Protein AF-0000000085165946 (afdb_homodimer)

pLDDT: mean 87.4, std 14.13, range [45.22, 98.69]

InterPro domains:
  IPR001789 Signal transduction response regulator, receiver domain [PF00072] (4-115)
  IPR001789 Signal transduction response regulator, receiver domain [PS50110] (3-119)
  IPR001789 Signal transduction response regulator, receiver domain [SM00448] (2-115)
  IPR011006 CheY-like superfamily [SSF52172] (1-120)
  IPR050595 Bacterial response regulator [PTHR44591] (1-120)

Sequence (242 aa):
MTKVLVVEDSPPQREMISELLAKTGFEVTVATDGVEAMEQLQQSTPDVVVLDIVMPRMNGYEVCRQIKSDPRTQSIPVVMCSSKGEEFDRYWGMKQGADAYITKPFDPKELVGTIKQLLRGMTKVLVVEDSPPQREMISELLAKTGFEVTVATDGVEAMEQLQQSTPDVVVLDIVMPRMNGYEVCRQIKSDPRTQSIPVVMCSSKGEEFDRYWGMKQGADAYITKPFDPKELVGTIKQLLRG

Organism: Thermosynechococcus vestitus (strain NIES-2133 / IAM M-273 / BP-1) (NCBI:txid197221)

Radius of gyration: 19.63 Å; Cα contacts (8 Å, |Δi|>4): 441; chains: 2; bounding box: 32×61×42 Å

Structure (mmCIF, N/CA/C/O backbone):
data_AF-0000000085165946-model_v1
#
loop_
_entity.id
_entity.type
_entity.pdbx_description
1 polymer 'Two-component response regulator'
#
loop_
_atom_site.group_PDB
_atom_site.id
_atom_site.type_symbol
_atom_site.label_atom_id
_atom_site.label_alt_id
_atom_site.label_comp_id
_atom_site.label_asym_id
_atom_site.label_entity_id
_atom_site.label_seq_id
_atom_site.pdbx_PDB_ins_code
_atom_site.Cartn_x
_atom_site.Cartn_y
_atom_site.Cartn_z
_atom_site.occupancy
_atom_site.B_iso_or_equiv
_atom_site.auth_seq_id
_atom_site.auth_comp_id
_atom_site.auth_asym_id
_atom_site.auth_atom_id
_atom_site.pdbx_PDB_model_num
ATOM 1 N N . MET A 1 1 ? 2.328 -32.125 -7.168 1 89.44 1 MET A N 1
ATOM 2 C CA . MET A 1 1 ? 2.457 -31 -8.094 1 89.44 1 MET A CA 1
ATOM 3 C C . MET A 1 1 ? 2.357 -29.672 -7.363 1 89.44 1 MET A C 1
ATOM 5 O O . MET A 1 1 ? 1.603 -29.547 -6.395 1 89.44 1 MET A O 1
ATOM 9 N N . THR A 1 2 ? 3.221 -28.812 -7.703 1 96.69 2 THR A N 1
ATOM 10 C CA . THR A 1 2 ? 3.242 -27.516 -7.035 1 96.69 2 THR A CA 1
ATOM 11 C C . THR A 1 2 ? 1.991 -26.703 -7.375 1 96.69 2 THR A C 1
ATOM 13 O O . THR A 1 2 ? 1.631 -26.578 -8.547 1 96.69 2 THR A O 1
ATOM 16 N N . LYS A 1 3 ? 1.318 -26.297 -6.387 1 98.25 3 LYS A N 1
ATOM 17 C CA . LYS A 1 3 ? 0.064 -25.578 -6.559 1 98.25 3 LYS A CA 1
ATOM 18 C C . LYS A 1 3 ? 0.28 -24.078 -6.43 1 98.25 3 LYS A C 1
ATOM 20 O O . LYS A 1 3 ? 0.842 -23.609 -5.438 1 98.25 3 LYS A O 1
ATOM 25 N N . VAL A 1 4 ? -0.208 -23.359 -7.473 1 98.56 4 VAL A N 1
ATOM 26 C CA . VAL A 1 4 ? -0.125 -21.906 -7.469 1 98.56 4 VAL A CA 1
ATOM 27 C C . VAL A 1 4 ? -1.53 -21.297 -7.484 1 98.56 4 VAL A C 1
ATOM 29 O O . VAL A 1 4 ? -2.365 -21.688 -8.312 1 98.56 4 VAL A O 1
ATOM 32 N N . LEU A 1 5 ? -1.789 -20.438 -6.527 1 98.69 5 LEU A N 1
ATOM 33 C CA . LEU A 1 5 ? -2.998 -19.625 -6.574 1 98.69 5 LEU A CA 1
ATOM 34 C C . LEU A 1 5 ? -2.715 -18.266 -7.211 1 98.69 5 LEU A C 1
ATOM 36 O O . LEU A 1 5 ? -1.911 -17.484 -6.691 1 98.69 5 LEU A O 1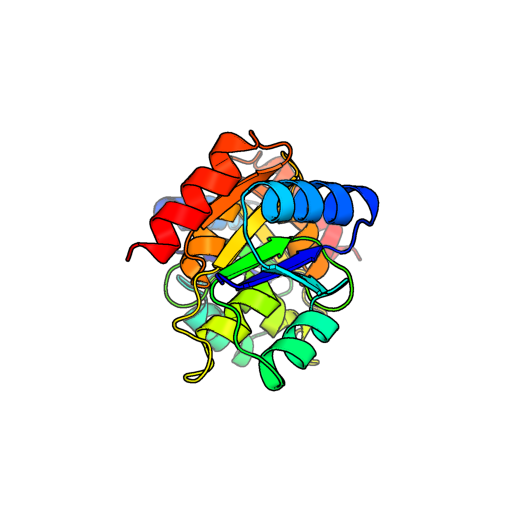
ATOM 40 N N . VAL A 1 6 ? -3.348 -18 -8.336 1 98.5 6 VAL A N 1
ATOM 41 C CA . VAL A 1 6 ? -3.254 -16.719 -9.031 1 98.5 6 VAL A CA 1
ATOM 42 C C . VAL A 1 6 ? -4.465 -15.859 -8.688 1 98.5 6 VAL A C 1
ATOM 44 O O . VAL A 1 6 ? -5.609 -16.266 -8.93 1 98.5 6 VAL A O 1
ATOM 47 N N . VAL A 1 7 ? -4.176 -14.68 -8.133 1 97.75 7 VAL A N 1
ATOM 48 C CA . VAL A 1 7 ? -5.227 -13.75 -7.746 1 97.75 7 VAL A CA 1
ATOM 49 C C . VAL A 1 7 ? -5.137 -12.484 -8.602 1 97.75 7 VAL A C 1
ATOM 51 O O . VAL A 1 7 ? -4.234 -11.664 -8.414 1 97.75 7 VAL A O 1
ATOM 54 N N . GLU A 1 8 ? -6.098 -12.344 -9.523 1 95 8 GLU A N 1
ATOM 55 C CA . GLU A 1 8 ? -6.047 -11.336 -10.586 1 95 8 GLU A CA 1
ATOM 56 C C . GLU A 1 8 ? -7.441 -11.023 -11.109 1 95 8 GLU A C 1
ATOM 58 O O . GLU A 1 8 ? -8.18 -11.922 -11.516 1 95 8 GLU A O 1
ATOM 63 N N . ASP A 1 9 ? -7.777 -9.75 -11.078 1 92.12 9 ASP A N 1
ATOM 64 C CA . ASP A 1 9 ? -9.148 -9.398 -11.445 1 92.12 9 ASP A CA 1
ATOM 65 C C . ASP A 1 9 ? -9.273 -9.188 -12.953 1 92.12 9 ASP A C 1
ATOM 67 O O . ASP A 1 9 ? -10.367 -9.305 -13.516 1 92.12 9 ASP A O 1
ATOM 71 N N . SER A 1 10 ? -8.18 -8.852 -13.656 1 91.06 10 SER A N 1
ATOM 72 C CA . SER A 1 10 ? -8.195 -8.68 -15.109 1 91.06 10 SER A CA 1
ATOM 73 C C . SER A 1 10 ? -8.195 -10.031 -15.82 1 91.06 10 SER A C 1
ATOM 75 O O . SER A 1 10 ? -7.215 -10.773 -15.742 1 91.06 10 SER A O 1
ATOM 77 N N . PRO A 1 11 ? -9.234 -10.344 -16.562 1 95.69 11 PRO A N 1
ATOM 78 C CA . PRO A 1 11 ? -9.297 -11.648 -17.219 1 95.69 11 PRO A CA 1
ATOM 79 C C . PRO A 1 11 ? -8.109 -11.891 -18.156 1 95.69 11 PRO A C 1
ATOM 81 O O . PRO A 1 11 ? -7.469 -12.945 -18.094 1 95.69 11 PRO A O 1
ATOM 84 N N . PRO A 1 12 ? -7.742 -10.961 -19.031 1 95.5 12 PRO A N 1
ATOM 85 C CA . PRO A 1 12 ? -6.602 -11.227 -19.906 1 95.5 12 PRO A CA 1
ATOM 86 C C . PRO A 1 12 ? -5.305 -11.461 -19.141 1 95.5 12 PRO A C 1
ATOM 88 O O . PRO A 1 12 ? -4.508 -12.328 -19.516 1 95.5 12 PRO A O 1
ATOM 91 N N . GLN A 1 13 ? -5.078 -10.695 -18.078 1 93.44 13 GLN A N 1
ATOM 92 C CA . GLN A 1 13 ? -3.867 -10.875 -17.281 1 93.44 13 GLN A CA 1
ATOM 93 C C . GLN A 1 13 ? -3.895 -12.203 -16.531 1 93.44 13 GLN A C 1
ATOM 95 O O . GLN A 1 13 ? -2.879 -12.898 -16.453 1 93.44 13 GLN A O 1
ATOM 100 N N . ARG A 1 14 ? -5.031 -12.477 -15.992 1 97.12 14 ARG A N 1
ATOM 101 C CA . ARG A 1 14 ? -5.215 -13.727 -15.266 1 97.12 14 ARG A CA 1
ATOM 102 C C . ARG A 1 14 ? -4.938 -14.93 -16.172 1 97.12 14 ARG A C 1
ATOM 104 O O . ARG A 1 14 ? -4.242 -15.867 -15.766 1 97.12 14 ARG A O 1
ATOM 111 N N . GLU A 1 15 ? -5.461 -14.922 -17.328 1 97.31 15 GLU A N 1
ATOM 112 C CA . GLU A 1 15 ? -5.27 -16.016 -18.281 1 97.31 15 GLU A CA 1
ATOM 113 C C . GLU A 1 15 ? -3.805 -16.125 -18.703 1 97.31 15 GLU A C 1
ATOM 115 O O . GLU A 1 15 ? -3.258 -17.234 -18.75 1 97.31 15 GLU A O 1
ATOM 120 N N . MET A 1 16 ? -3.225 -15.023 -18.969 1 96.62 16 MET A N 1
ATOM 121 C CA . MET A 1 16 ? -1.824 -15 -19.375 1 96.62 16 MET A CA 1
ATOM 122 C C . MET A 1 16 ? -0.932 -15.609 -18.297 1 96.62 16 MET A C 1
ATOM 124 O O . MET A 1 16 ? -0.126 -16.5 -18.578 1 96.62 16 MET A O 1
ATOM 128 N N . ILE A 1 17 ? -1.147 -15.195 -17.078 1 97.5 17 ILE A N 1
ATOM 129 C CA . ILE A 1 17 ? -0.33 -15.664 -15.969 1 97.5 17 ILE A CA 1
ATOM 130 C C . ILE A 1 17 ? -0.599 -17.156 -15.719 1 97.5 17 ILE A C 1
ATOM 132 O O . ILE A 1 17 ? 0.334 -17.938 -15.531 1 97.5 17 ILE A O 1
ATOM 136 N N . SER A 1 18 ? -1.843 -17.531 -15.734 1 98.31 18 SER A N 1
ATOM 137 C CA . SER A 1 18 ? -2.225 -18.922 -15.492 1 98.31 18 SER A CA 1
ATOM 138 C C . SER A 1 18 ? -1.625 -19.859 -16.547 1 98.31 18 SER A C 1
ATOM 140 O O . SER A 1 18 ? -1.091 -20.906 -16.203 1 98.31 18 SER A O 1
ATOM 142 N N . GLU A 1 19 ? -1.744 -19.453 -17.766 1 98 19 GLU A N 1
ATOM 143 C CA . GLU A 1 19 ? -1.215 -20.266 -18.859 1 98 19 GLU A CA 1
ATOM 144 C C . GLU A 1 19 ? 0.299 -20.422 -18.734 1 98 19 GLU A C 1
ATOM 146 O O . GLU A 1 19 ? 0.833 -21.516 -18.938 1 98 19 GLU A O 1
ATOM 151 N N . LEU A 1 20 ? 0.922 -19.328 -18.516 1 97.75 20 LEU A N 1
ATOM 152 C CA . LEU A 1 20 ? 2.371 -19.344 -18.344 1 97.75 20 LEU A CA 1
ATOM 153 C C . LEU A 1 20 ? 2.779 -20.344 -17.266 1 97.75 20 LEU A C 1
ATOM 155 O O . LEU A 1 20 ? 3.658 -21.172 -17.484 1 97.75 20 LEU A O 1
ATOM 159 N N . LEU A 1 21 ? 2.09 -20.266 -16.141 1 98.12 21 LEU A N 1
ATOM 160 C CA . LEU A 1 21 ? 2.459 -21.109 -15.008 1 98.12 21 LEU A CA 1
ATOM 161 C C . LEU A 1 21 ? 2.082 -22.562 -15.25 1 98.12 21 LEU A C 1
ATOM 163 O O . LEU A 1 21 ? 2.818 -23.469 -14.867 1 98.12 21 LEU A O 1
ATOM 167 N N . ALA A 1 22 ? 0.992 -22.781 -15.891 1 97.94 22 ALA A N 1
ATOM 168 C CA . ALA A 1 22 ? 0.588 -24.141 -16.234 1 97.94 22 ALA A CA 1
ATOM 169 C C . ALA A 1 22 ? 1.584 -24.781 -17.203 1 97.94 22 ALA A C 1
ATOM 171 O O . ALA A 1 22 ? 1.952 -25.953 -17.031 1 97.94 22 ALA A O 1
ATOM 172 N N . LYS A 1 23 ? 2.025 -24.016 -18.141 1 97.12 23 LYS A N 1
ATOM 173 C CA . LYS A 1 23 ? 2.975 -24.5 -19.125 1 97.12 23 LYS A CA 1
ATOM 174 C C . LYS A 1 23 ? 4.309 -24.875 -18.484 1 97.12 23 LYS A C 1
ATOM 176 O O . LYS A 1 23 ? 5.043 -25.703 -19 1 97.12 23 LYS A O 1
ATOM 181 N N . THR A 1 24 ? 4.582 -24.25 -17.391 1 95.88 24 THR A N 1
ATOM 182 C CA . THR A 1 24 ? 5.824 -24.5 -16.672 1 95.88 24 THR A CA 1
ATOM 183 C C . THR A 1 24 ? 5.711 -25.766 -15.836 1 95.88 24 THR A C 1
ATOM 185 O O . THR A 1 24 ? 6.719 -26.281 -15.344 1 95.88 24 THR A O 1
ATOM 188 N N . GLY A 1 25 ? 4.508 -26.25 -15.578 1 96.62 25 GLY A N 1
ATOM 189 C CA . GLY A 1 25 ? 4.316 -27.5 -14.867 1 96.62 25 GLY A CA 1
ATOM 190 C C . GLY A 1 25 ? 3.615 -27.328 -13.531 1 96.62 25 GLY A C 1
ATOM 191 O O . GLY A 1 25 ? 3.49 -28.281 -12.766 1 96.62 25 GLY A O 1
ATOM 192 N N . PHE A 1 26 ? 3.105 -26.188 -13.234 1 97.94 26 PHE A N 1
ATOM 193 C CA . PHE A 1 26 ? 2.395 -25.953 -11.984 1 97.94 26 PHE A CA 1
ATOM 194 C C . PHE A 1 26 ? 0.912 -26.266 -12.133 1 97.94 26 PHE A C 1
ATOM 196 O O . PHE A 1 26 ? 0.352 -26.141 -13.227 1 97.94 26 PHE A O 1
ATOM 203 N N . GLU A 1 27 ? 0.347 -26.734 -11.102 1 98.38 27 GLU A N 1
ATOM 204 C CA . GLU A 1 27 ? -1.108 -26.734 -10.992 1 98.38 27 GLU A CA 1
ATOM 205 C C . GLU A 1 27 ? -1.631 -25.359 -10.586 1 98.38 27 GLU A C 1
ATOM 207 O O . GLU A 1 27 ? -1.228 -24.812 -9.555 1 98.38 27 GLU A O 1
ATOM 212 N N . VAL A 1 28 ? -2.557 -24.859 -11.391 1 98.56 28 VAL A N 1
ATOM 213 C CA . VAL A 1 28 ? -2.941 -23.469 -11.172 1 98.56 28 VAL A CA 1
ATOM 214 C C . VAL A 1 28 ? -4.418 -23.391 -10.789 1 98.56 28 VAL A C 1
ATOM 216 O O . VAL A 1 28 ? -5.266 -24.016 -11.43 1 98.56 28 VAL A O 1
ATOM 219 N N . THR A 1 29 ? -4.699 -22.719 -9.75 1 98.38 29 THR A N 1
ATOM 220 C CA . THR A 1 29 ? -6.043 -22.25 -9.422 1 98.38 29 THR A CA 1
ATOM 22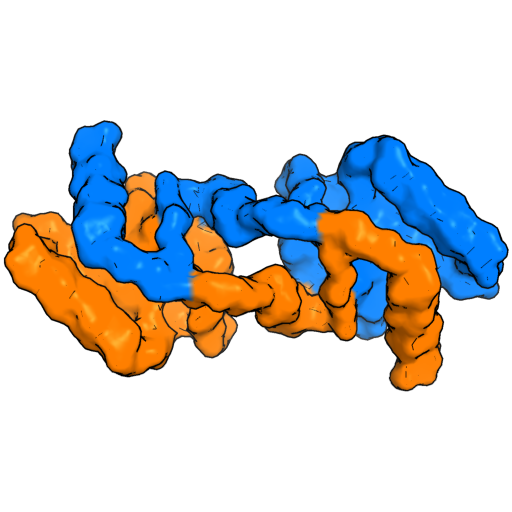1 C C . THR A 1 29 ? -6.105 -20.734 -9.469 1 98.38 29 THR A C 1
ATOM 223 O O . THR A 1 29 ? -5.078 -20.062 -9.398 1 98.38 29 THR A O 1
ATOM 226 N N . VAL A 1 30 ? -7.387 -20.219 -9.602 1 98.38 30 VAL A N 1
ATOM 227 C CA . VAL A 1 30 ? -7.484 -18.766 -9.82 1 98.38 30 VAL A CA 1
ATOM 228 C C . VAL A 1 30 ? -8.539 -18.188 -8.883 1 98.38 30 VAL A C 1
ATOM 230 O O . VAL A 1 30 ? -9.508 -18.844 -8.531 1 98.38 30 VAL A O 1
ATOM 233 N N . ALA A 1 31 ? -8.312 -17 -8.461 1 97.88 31 ALA A N 1
ATOM 234 C CA . ALA A 1 31 ? -9.289 -16.125 -7.828 1 97.88 31 ALA A CA 1
ATOM 235 C C . ALA A 1 31 ? -9.391 -14.789 -8.562 1 97.88 31 ALA A C 1
ATOM 237 O O . ALA A 1 31 ? -8.375 -14.227 -8.984 1 97.88 31 ALA A O 1
ATOM 238 N N . THR A 1 32 ? -10.602 -14.273 -8.648 1 96.56 32 THR A N 1
ATOM 239 C CA . THR A 1 32 ? -10.82 -13.094 -9.469 1 96.56 32 THR A CA 1
ATOM 240 C C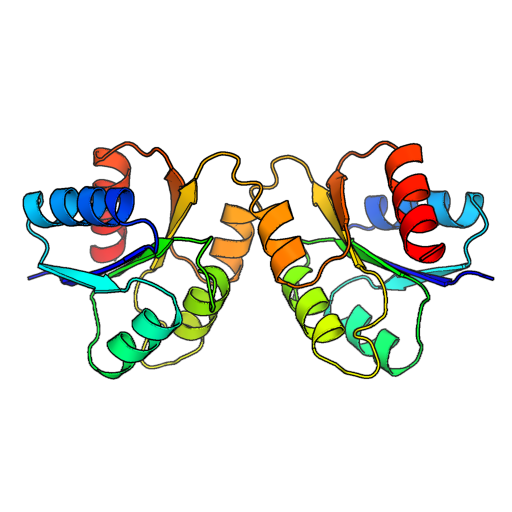 . THR A 1 32 ? -10.82 -11.828 -8.617 1 96.56 32 THR A C 1
ATOM 242 O O . THR A 1 32 ? -10.945 -10.719 -9.148 1 96.56 32 THR A O 1
ATOM 245 N N . ASP A 1 33 ? -10.797 -11.953 -7.328 1 91.75 33 ASP A N 1
ATOM 246 C CA . ASP A 1 33 ? -10.641 -10.844 -6.395 1 91.75 33 ASP A CA 1
ATOM 247 C C . ASP A 1 33 ? -10.141 -11.336 -5.039 1 91.75 33 ASP A C 1
ATOM 249 O O . ASP A 1 33 ? -9.969 -12.539 -4.832 1 91.75 33 ASP A O 1
ATOM 253 N N . GLY A 1 34 ? -9.883 -10.422 -4.121 1 93.94 34 GLY A N 1
ATOM 254 C CA . GLY A 1 34 ? -9.305 -10.758 -2.828 1 93.94 34 GLY A CA 1
ATOM 255 C C . GLY A 1 34 ? -10.227 -11.586 -1.96 1 93.94 34 GLY A C 1
ATOM 256 O O . GLY A 1 34 ? -9.773 -12.477 -1.234 1 93.94 34 GLY A O 1
ATOM 257 N N . VAL A 1 35 ? -11.523 -11.297 -2.051 1 93.38 35 VAL A N 1
ATOM 258 C CA . VAL A 1 35 ? -12.5 -12.023 -1.237 1 93.38 35 VAL A CA 1
ATOM 259 C C . VAL A 1 35 ? -12.523 -13.492 -1.65 1 93.38 35 VAL A C 1
ATOM 261 O O . VAL A 1 35 ? -12.453 -14.383 -0.801 1 93.38 35 VAL A O 1
ATOM 264 N N . GLU A 1 36 ? -12.547 -13.703 -2.887 1 96.44 36 GLU A N 1
ATOM 265 C CA . GLU A 1 36 ? -12.508 -15.07 -3.404 1 96.44 36 GLU A CA 1
ATOM 266 C C . GLU A 1 36 ? -11.211 -15.766 -3.02 1 96.44 36 GLU A C 1
ATOM 268 O O . GLU A 1 36 ? -11.211 -16.953 -2.695 1 96.44 36 GLU A O 1
ATOM 273 N N . ALA A 1 37 ? -10.125 -15.031 -3.078 1 97.94 37 ALA A N 1
ATOM 274 C CA . ALA A 1 37 ? -8.836 -15.594 -2.686 1 97.94 37 ALA A CA 1
ATOM 275 C C . ALA A 1 37 ? -8.867 -16.078 -1.241 1 97.94 37 ALA A C 1
ATOM 277 O O . ALA A 1 37 ? -8.445 -17.203 -0.95 1 97.94 37 ALA A O 1
ATOM 278 N N . MET A 1 38 ? -9.414 -15.258 -0.399 1 96.25 38 MET A N 1
ATOM 279 C CA . MET A 1 38 ? -9.461 -15.609 1.016 1 96.25 38 MET A CA 1
ATOM 280 C C . MET A 1 38 ? -10.359 -16.828 1.24 1 96.25 38 MET A C 1
ATOM 282 O O . MET A 1 38 ? -10.055 -17.688 2.07 1 96.25 38 MET A O 1
ATOM 286 N N . GLU A 1 39 ? -11.445 -16.891 0.507 1 96.69 39 GLU A N 1
ATOM 287 C CA . GLU A 1 39 ? -12.336 -18.047 0.595 1 96.69 39 GLU A CA 1
ATOM 288 C C . GLU A 1 39 ? -11.625 -19.328 0.179 1 96.69 39 GLU A C 1
ATOM 290 O O . GLU A 1 39 ? -11.758 -20.359 0.84 1 96.69 39 GLU A O 1
ATOM 295 N N . GLN A 1 40 ? -10.875 -19.25 -0.855 1 97.44 40 GLN A N 1
ATOM 296 C CA . GLN A 1 40 ? -10.164 -20.422 -1.351 1 97.44 40 GLN A CA 1
ATOM 297 C C . GLN A 1 40 ? -9.078 -20.859 -0.37 1 97.44 40 GLN A C 1
ATOM 299 O O . GLN A 1 40 ? -8.844 -22.062 -0.194 1 97.44 40 GLN A O 1
ATOM 304 N N . LEU A 1 41 ? -8.477 -19.922 0.25 1 97.06 41 LEU A N 1
ATOM 305 C CA . LEU A 1 41 ? -7.395 -20.219 1.181 1 97.06 41 LEU A CA 1
ATOM 306 C C . LEU A 1 41 ? -7.926 -20.906 2.438 1 97.06 41 LEU A C 1
ATOM 308 O O . LEU A 1 41 ? -7.168 -21.531 3.174 1 97.06 41 LEU A O 1
ATOM 312 N N . GLN A 1 42 ? -9.188 -20.719 2.639 1 95.06 42 GLN A N 1
ATOM 313 C CA . GLN A 1 42 ? -9.82 -21.422 3.748 1 95.06 42 GLN A CA 1
ATOM 314 C C . GLN A 1 42 ? -10.047 -22.891 3.406 1 95.06 42 GLN A C 1
ATOM 316 O O . GLN A 1 42 ? -10.156 -23.734 4.301 1 95.06 42 GLN A O 1
ATOM 321 N N . GLN A 1 43 ? -10.094 -23.188 2.148 1 94.69 43 GLN A N 1
ATOM 322 C CA . GLN A 1 43 ? -10.445 -24.516 1.691 1 94.69 43 GLN A CA 1
ATOM 323 C C . GLN A 1 43 ? -9.203 -25.297 1.279 1 94.69 43 GLN A C 1
ATOM 325 O O . GLN A 1 43 ? -9.188 -26.531 1.343 1 94.69 43 GLN A O 1
ATOM 330 N N . SER A 1 44 ? -8.234 -24.594 0.804 1 95.06 44 SER A N 1
ATOM 331 C CA . SER A 1 44 ? -7.023 -25.234 0.305 1 95.06 44 SER A CA 1
ATOM 332 C C . SER A 1 44 ? -5.793 -24.359 0.539 1 95.06 44 SER A C 1
ATOM 334 O O . SER A 1 44 ? -5.91 -23.141 0.692 1 95.06 44 SER A O 1
ATOM 336 N N . THR A 1 45 ? -4.645 -25.094 0.634 1 95.81 45 THR A N 1
ATOM 337 C CA . THR A 1 45 ? -3.387 -24.391 0.84 1 95.81 45 THR A CA 1
ATOM 338 C C . THR A 1 45 ? -2.492 -24.5 -0.391 1 95.81 45 THR A C 1
ATOM 340 O O . THR A 1 45 ? -1.941 -25.578 -0.664 1 95.81 45 THR A O 1
ATOM 343 N N . PRO A 1 46 ? -2.404 -23.453 -1.122 1 98.19 46 PRO A N 1
ATOM 344 C CA . PRO A 1 46 ? -1.428 -23.484 -2.215 1 98.19 46 PRO A CA 1
ATOM 345 C C . PRO A 1 46 ? 0.015 -23.422 -1.719 1 98.19 46 PRO A C 1
ATOM 347 O O . PRO A 1 46 ? 0.256 -23.125 -0.545 1 98.19 46 PRO A O 1
ATOM 350 N N . ASP A 1 47 ? 0.875 -23.781 -2.656 1 98.06 47 ASP A N 1
ATOM 351 C CA . ASP A 1 47 ? 2.293 -23.719 -2.314 1 98.06 47 ASP A CA 1
ATOM 352 C C . ASP A 1 47 ? 2.824 -22.297 -2.441 1 98.06 47 ASP A C 1
ATOM 354 O O . ASP A 1 47 ? 3.838 -21.953 -1.831 1 98.06 47 ASP A O 1
ATOM 358 N N . VAL A 1 48 ? 2.203 -21.484 -3.25 1 98.12 48 VAL A N 1
ATOM 359 C CA . VAL A 1 48 ? 2.582 -20.094 -3.477 1 98.12 48 VAL A CA 1
ATOM 360 C C . VAL A 1 48 ? 1.387 -19.312 -4.02 1 98.12 48 VAL A C 1
ATOM 362 O O . VAL A 1 48 ? 0.521 -19.875 -4.691 1 98.12 48 VAL A O 1
ATOM 365 N N . VAL A 1 49 ? 1.316 -18.047 -3.676 1 98.12 49 VAL A N 1
ATOM 366 C CA . VAL A 1 49 ? 0.271 -17.141 -4.164 1 98.12 49 VAL A CA 1
ATOM 367 C C . VAL A 1 49 ? 0.89 -16.062 -5.035 1 98.12 49 VAL A C 1
ATOM 369 O O . VAL A 1 49 ? 1.877 -15.43 -4.648 1 98.12 49 VAL A O 1
ATOM 372 N N . VAL A 1 50 ? 0.386 -15.867 -6.238 1 97.62 50 VAL A N 1
ATOM 373 C CA . VAL A 1 50 ? 0.665 -14.727 -7.102 1 97.62 50 VAL A CA 1
ATOM 374 C C . VAL A 1 50 ? -0.497 -13.742 -7.043 1 97.62 50 VAL A C 1
ATOM 376 O O . VAL A 1 50 ? -1.626 -14.078 -7.41 1 97.62 50 VAL A O 1
ATOM 379 N N . LEU A 1 51 ? -0.161 -12.547 -6.617 1 94.44 51 LEU A N 1
ATOM 380 C CA . LEU A 1 51 ? -1.213 -11.664 -6.129 1 94.44 51 LEU A CA 1
ATOM 381 C C . LEU A 1 51 ? -1.113 -10.289 -6.781 1 94.44 51 LEU A C 1
ATOM 383 O O . LEU A 1 51 ? -0.116 -9.586 -6.609 1 94.44 51 LEU A O 1
ATOM 387 N N . ASP A 1 52 ? -2.146 -9.922 -7.535 1 88.62 52 ASP A N 1
ATOM 388 C CA . ASP A 1 52 ? -2.256 -8.562 -8.039 1 88.62 52 ASP A CA 1
ATOM 389 C C . ASP A 1 52 ? -2.535 -7.578 -6.906 1 88.62 52 ASP A C 1
ATOM 391 O O . ASP A 1 52 ? -3.23 -7.91 -5.945 1 88.62 52 ASP A O 1
ATOM 395 N N . ILE A 1 53 ? -2.115 -6.445 -7.059 1 83 53 ILE A N 1
ATOM 396 C CA . ILE A 1 53 ? -2.27 -5.457 -6 1 83 53 ILE A CA 1
ATOM 397 C C . ILE A 1 53 ? -3.615 -4.75 -6.145 1 83 53 ILE A C 1
ATOM 399 O O . ILE A 1 53 ? -4.387 -4.664 -5.188 1 83 53 ILE A O 1
ATOM 403 N N . VAL A 1 54 ? -3.875 -4.219 -7.316 1 76.5 54 VAL A N 1
ATOM 404 C CA . VAL A 1 54 ? -5.078 -3.428 -7.547 1 76.5 54 VAL A CA 1
ATOM 405 C C . VAL A 1 54 ? -6.227 -4.34 -7.973 1 76.5 54 VAL A C 1
ATOM 407 O O . VAL A 1 54 ? -6.215 -4.883 -9.078 1 76.5 54 VAL A O 1
ATOM 410 N N . MET A 1 55 ? -7.074 -4.613 -7.039 1 81.62 55 MET A N 1
ATOM 411 C CA . MET A 1 55 ? -8.289 -5.395 -7.281 1 81.62 55 MET A CA 1
ATOM 412 C C . MET A 1 55 ? -9.484 -4.781 -6.562 1 81.62 55 MET A C 1
ATOM 414 O O . MET A 1 55 ? -9.32 -4.086 -5.555 1 81.62 55 MET A O 1
ATOM 418 N N . PRO A 1 56 ? -10.633 -4.957 -7.145 1 71.88 56 PRO A N 1
ATOM 419 C CA . PRO A 1 56 ? -11.82 -4.461 -6.453 1 71.88 56 PRO A CA 1
ATOM 420 C C . PRO A 1 56 ? -12.086 -5.188 -5.137 1 71.88 56 PRO A C 1
ATOM 422 O O . PRO A 1 56 ? -11.547 -6.273 -4.91 1 71.88 56 PRO A O 1
ATOM 425 N N . ARG A 1 57 ? -12.914 -4.652 -4.234 1 72.81 57 ARG A N 1
ATOM 426 C CA . ARG A 1 57 ? -13.438 -5.215 -2.992 1 72.81 57 ARG A CA 1
ATOM 427 C C . ARG A 1 57 ? -12.336 -5.309 -1.936 1 72.81 57 ARG A C 1
ATOM 429 O O . ARG A 1 57 ? -12.461 -4.73 -0.853 1 72.81 57 ARG A O 1
ATOM 436 N N . MET A 1 58 ? -11.297 -6.09 -2.215 1 75.38 58 MET A N 1
ATOM 437 C CA . MET A 1 58 ? -10.141 -6.289 -1.353 1 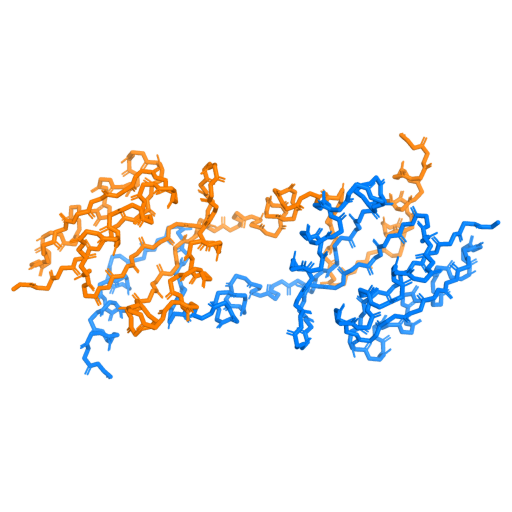75.38 58 MET A CA 1
ATOM 438 C C . MET A 1 58 ? -8.844 -6.246 -2.162 1 75.38 58 MET A C 1
ATOM 440 O O . MET A 1 58 ? -8.68 -7.02 -3.105 1 75.38 58 MET A O 1
ATOM 444 N N . ASN A 1 59 ? -7.953 -5.371 -1.786 1 76.69 59 ASN A N 1
ATOM 445 C CA . ASN A 1 59 ? -6.75 -5.227 -2.598 1 76.69 59 ASN A CA 1
ATOM 446 C C . ASN A 1 59 ? -5.664 -6.211 -2.172 1 76.69 59 ASN A C 1
ATOM 448 O O . ASN A 1 59 ? -5.812 -6.906 -1.165 1 76.69 59 ASN A O 1
ATOM 452 N N . GLY A 1 60 ? -4.637 -6.301 -2.99 1 85.25 60 GLY A N 1
ATOM 453 C CA . GLY A 1 60 ? -3.596 -7.293 -2.764 1 85.25 60 GLY A CA 1
ATOM 454 C C . GLY A 1 60 ? -2.881 -7.113 -1.438 1 85.25 60 GLY A C 1
ATOM 455 O O . GLY A 1 60 ? -2.443 -8.094 -0.827 1 85.25 60 GLY A O 1
ATOM 456 N N . TYR A 1 61 ? -2.793 -5.926 -1.039 1 79 61 TYR A N 1
ATOM 457 C CA . TYR A 1 61 ? -2.129 -5.691 0.239 1 79 61 TYR A CA 1
ATOM 458 C C . TYR A 1 61 ? -2.936 -6.285 1.389 1 79 61 TYR A C 1
ATOM 460 O O . TYR A 1 61 ? -2.373 -6.883 2.307 1 79 61 TYR A O 1
ATOM 468 N N . GLU A 1 62 ? -4.195 -6.02 1.374 1 77.12 62 GLU A N 1
ATOM 469 C CA . GLU A 1 62 ? -5.082 -6.566 2.395 1 77.12 62 GLU A CA 1
ATOM 470 C C . GLU A 1 62 ? -5.047 -8.094 2.402 1 77.12 62 GLU A C 1
ATOM 472 O O . GLU A 1 62 ? -4.996 -8.711 3.467 1 77.12 62 GLU A O 1
ATOM 477 N N . VAL A 1 63 ? -5.082 -8.641 1.188 1 88.38 63 VAL A N 1
ATOM 478 C CA . VAL A 1 63 ? -5.012 -10.094 1.064 1 88.38 63 VAL A CA 1
ATOM 479 C C . VAL A 1 63 ? -3.707 -10.602 1.67 1 88.38 63 VAL A C 1
ATOM 481 O O . VAL A 1 63 ? -3.711 -11.516 2.49 1 88.38 63 VAL A O 1
ATOM 484 N N . CYS A 1 64 ? -2.594 -9.953 1.294 1 89.25 64 CYS A N 1
ATOM 485 C CA . CYS A 1 64 ? -1.28 -10.375 1.771 1 89.25 64 CYS A CA 1
ATOM 486 C C . CYS A 1 64 ? -1.196 -10.281 3.291 1 89.25 64 CYS A C 1
ATOM 488 O O . CYS A 1 64 ? -0.712 -11.203 3.947 1 89.25 64 CYS A O 1
ATOM 490 N N . ARG A 1 65 ? -1.672 -9.211 3.756 1 81.25 65 ARG A N 1
ATOM 491 C CA . ARG A 1 65 ? -1.663 -9.016 5.203 1 81.25 65 ARG A CA 1
ATOM 492 C C . ARG A 1 65 ? -2.43 -10.133 5.906 1 81.25 65 ARG A C 1
ATOM 494 O O . ARG A 1 65 ? -1.962 -10.68 6.91 1 81.25 65 ARG A O 1
ATOM 501 N N . GLN A 1 66 ? -3.568 -10.477 5.426 1 86.25 66 GLN A N 1
ATOM 502 C CA . GLN A 1 66 ? -4.383 -11.523 6.035 1 86.25 66 GLN A CA 1
ATOM 503 C C . GLN A 1 66 ? -3.699 -12.883 5.941 1 86.25 66 GLN A C 1
ATOM 505 O O . GLN A 1 66 ? -3.717 -13.664 6.895 1 86.25 66 GLN A O 1
ATOM 510 N N . ILE A 1 67 ? -3.08 -13.148 4.848 1 94 67 ILE A N 1
ATOM 511 C CA . ILE A 1 67 ? -2.35 -14.398 4.68 1 94 67 ILE A CA 1
ATOM 512 C C . ILE A 1 67 ? -1.234 -14.492 5.719 1 94 67 ILE A C 1
ATOM 514 O O . ILE A 1 67 ? -1.087 -15.516 6.391 1 94 67 ILE A O 1
ATOM 518 N N . LYS A 1 68 ? -0.507 -13.391 5.887 1 89.25 68 LYS A N 1
ATOM 519 C CA . LYS A 1 68 ? 0.714 -13.406 6.688 1 89.25 68 LYS A CA 1
ATOM 520 C C . LYS A 1 68 ? 0.399 -13.297 8.172 1 89.25 68 LYS A C 1
ATOM 522 O O . LYS A 1 68 ? 1.245 -13.594 9.023 1 89.25 68 LYS A O 1
ATOM 527 N N . SER A 1 69 ? -0.805 -12.914 8.398 1 83.88 69 SER A N 1
ATOM 528 C CA . SER A 1 69 ? -1.182 -12.742 9.805 1 83.88 69 SER A CA 1
ATOM 529 C C . SER A 1 69 ? -1.85 -14 10.352 1 83.88 69 SER A C 1
ATOM 531 O O . SER A 1 69 ? -2.031 -14.133 11.562 1 83.88 69 SER A O 1
ATOM 533 N N . ASP A 1 70 ? -2.27 -14.883 9.547 1 90.88 70 ASP A N 1
ATOM 534 C CA . ASP A 1 70 ? -2.896 -16.141 9.938 1 90.88 70 ASP A CA 1
ATOM 535 C C . ASP A 1 70 ? -1.859 -17.25 10.07 1 90.88 70 ASP A C 1
ATOM 537 O O . ASP A 1 70 ? -1.172 -17.594 9.102 1 90.88 70 ASP A O 1
ATOM 541 N N . PRO A 1 71 ? -1.72 -17.938 11.258 1 91.88 71 PRO A N 1
ATOM 542 C CA . PRO A 1 71 ? -0.739 -19 11.453 1 91.88 71 PRO A CA 1
ATOM 543 C C . PRO A 1 71 ? -0.896 -20.141 10.445 1 91.88 71 PRO A C 1
ATOM 545 O O . PRO A 1 71 ? 0.08 -20.828 10.125 1 91.88 71 PRO A O 1
ATOM 548 N N . ARG A 1 72 ? -2.014 -20.391 9.898 1 95.12 72 ARG A N 1
ATOM 549 C CA . ARG A 1 72 ? -2.273 -21.484 8.969 1 95.12 72 ARG A CA 1
ATOM 550 C C . ARG A 1 72 ? -1.685 -21.172 7.594 1 95.12 72 ARG A C 1
ATOM 552 O O . ARG A 1 72 ? -1.393 -22.094 6.82 1 95.12 72 ARG A O 1
ATOM 559 N N . THR A 1 73 ? -1.607 -19.812 7.293 1 96.31 73 THR A N 1
ATOM 560 C CA . THR A 1 73 ? -1.263 -19.453 5.922 1 96.31 73 THR A CA 1
ATOM 561 C C . THR A 1 73 ? 0.004 -18.609 5.879 1 96.31 73 THR A C 1
ATOM 563 O O . THR A 1 73 ? 0.547 -18.344 4.805 1 96.31 73 THR A O 1
ATOM 566 N N . GLN A 1 74 ? 0.6 -18.219 7.008 1 91.88 74 GLN A N 1
ATOM 567 C CA . GLN A 1 74 ? 1.669 -17.234 7.09 1 91.88 74 GLN A CA 1
ATOM 568 C C . GLN A 1 74 ? 2.934 -17.734 6.395 1 91.88 74 GLN A C 1
ATOM 570 O O . GLN A 1 74 ? 3.77 -16.922 5.969 1 91.88 74 GLN A O 1
ATOM 575 N N . SER A 1 75 ? 3.035 -19.016 6.246 1 94 75 SER A N 1
ATOM 576 C CA . SER A 1 75 ? 4.246 -19.578 5.652 1 94 75 SER A CA 1
ATOM 577 C C . SER A 1 75 ? 4.141 -19.641 4.133 1 94 75 SER A C 1
ATOM 579 O O . SER A 1 75 ? 5.137 -19.875 3.447 1 94 75 SER A O 1
ATOM 581 N N . ILE A 1 76 ? 2.955 -19.438 3.602 1 96.31 76 ILE A N 1
ATOM 582 C CA . ILE A 1 76 ? 2.779 -19.469 2.154 1 96.31 76 ILE A CA 1
ATOM 583 C C . ILE A 1 76 ? 3.506 -18.281 1.517 1 96.31 76 ILE A C 1
ATOM 585 O O . ILE A 1 76 ? 3.238 -17.125 1.852 1 96.31 76 ILE A O 1
ATOM 589 N N . PRO A 1 77 ? 4.473 -18.516 0.601 1 96.62 77 PRO A N 1
ATOM 590 C CA . PRO A 1 77 ? 5.086 -17.406 -0.123 1 96.62 77 PRO A CA 1
ATOM 591 C C . PRO A 1 77 ? 4.082 -16.625 -0.96 1 96.62 77 PRO A C 1
ATOM 593 O O . PRO A 1 77 ? 3.182 -17.203 -1.565 1 96.62 77 PRO A O 1
ATOM 596 N N . VAL A 1 78 ? 4.215 -15.32 -0.915 1 95.75 78 VAL A N 1
ATOM 597 C CA . VAL A 1 78 ? 3.352 -14.43 -1.69 1 95.75 78 VAL A CA 1
ATOM 598 C C . VAL A 1 78 ? 4.199 -13.578 -2.627 1 95.75 78 VAL A C 1
ATOM 600 O O . VAL A 1 78 ? 5.125 -12.891 -2.186 1 95.75 78 VAL A O 1
ATOM 603 N N . VAL A 1 79 ? 3.898 -13.641 -3.955 1 94 79 VAL A N 1
ATOM 604 C CA . VAL A 1 79 ? 4.48 -12.773 -4.977 1 94 79 VAL A CA 1
ATOM 605 C C . VAL A 1 79 ? 3.471 -11.703 -5.383 1 94 79 VAL A C 1
ATOM 607 O O . VAL A 1 79 ? 2.459 -12 -6.023 1 94 79 VAL A O 1
ATOM 610 N N . MET A 1 80 ? 3.744 -10.516 -5.078 1 89.75 80 MET A N 1
ATOM 611 C CA . MET A 1 80 ? 2.896 -9.398 -5.484 1 89.75 80 MET A CA 1
ATOM 612 C C . MET A 1 80 ? 3.232 -8.945 -6.898 1 89.75 80 MET A C 1
ATOM 614 O O . MET A 1 80 ? 4.402 -8.758 -7.234 1 89.75 80 MET A O 1
ATOM 618 N N . CYS A 1 81 ? 2.182 -8.852 -7.75 1 86.56 81 CYS A N 1
ATOM 619 C CA . CYS A 1 81 ? 2.363 -8.367 -9.109 1 86.56 81 CYS A CA 1
ATOM 620 C C . CYS A 1 81 ? 1.628 -7.047 -9.328 1 86.56 81 CYS A C 1
ATOM 622 O O . CYS A 1 81 ? 0.467 -6.91 -8.938 1 86.56 81 CYS A O 1
ATOM 624 N N . SER A 1 82 ? 2.279 -6.07 -9.859 1 72.25 82 SER A N 1
ATOM 625 C CA . SER A 1 82 ? 1.666 -4.762 -10.062 1 72.25 82 SER A CA 1
ATOM 626 C C . SER A 1 82 ? 2.039 -4.18 -11.422 1 72.25 82 SER A C 1
ATOM 628 O O . SER A 1 82 ? 3.115 -4.465 -11.953 1 72.25 82 SER A O 1
ATOM 630 N N . SER A 1 83 ? 1.092 -3.564 -12.102 1 69.75 83 SER A N 1
ATOM 631 C CA . SER A 1 83 ? 1.432 -2.832 -13.312 1 69.75 83 SER A CA 1
ATOM 632 C C . SER A 1 83 ? 2.332 -1.64 -13.008 1 69.75 83 SER A C 1
ATOM 634 O O . SER A 1 83 ? 2.193 -1.002 -11.961 1 69.75 83 SER A O 1
ATOM 636 N N . LYS A 1 84 ? 3.311 -1.49 -13.984 1 56.09 84 LYS A N 1
ATOM 637 C CA . LYS A 1 84 ? 4.23 -0.365 -13.852 1 56.09 84 LYS A CA 1
ATOM 638 C C . LYS A 1 84 ? 3.475 0.949 -13.68 1 56.09 84 LYS A C 1
ATOM 640 O O . LYS A 1 84 ? 2.52 1.225 -14.406 1 56.09 84 LYS A O 1
ATOM 645 N N . GLY A 1 85 ? 3.996 1.716 -12.867 1 51.78 85 GLY A N 1
ATOM 646 C CA . GLY A 1 85 ? 3.43 3.047 -12.719 1 51.78 85 GLY A CA 1
ATOM 647 C C . GLY A 1 85 ? 2.125 3.059 -11.945 1 51.78 85 GLY A C 1
ATOM 648 O O . GLY A 1 85 ? 1.554 4.121 -11.695 1 51.78 85 GLY A O 1
ATOM 649 N N . GLU A 1 86 ? 1.44 1.919 -12.242 1 46.69 86 GLU A N 1
ATOM 650 C CA . GLU A 1 86 ? 0.221 1.999 -11.438 1 46.69 86 GLU A CA 1
ATOM 651 C C . GLU A 1 86 ? 0.502 2.592 -10.062 1 46.69 86 GLU A C 1
ATOM 653 O O . GLU A 1 86 ? 1.405 2.137 -9.359 1 46.69 86 GLU A O 1
ATOM 658 N N . GLU A 1 87 ? 0.436 3.82 -10.203 1 45.25 87 GLU A N 1
ATOM 659 C CA . GLU A 1 87 ? 0.485 4.699 -9.039 1 45.25 87 GLU A CA 1
ATOM 660 C C . GLU A 1 87 ? -0.18 4.051 -7.832 1 45.25 87 GLU A C 1
ATOM 662 O O . GLU A 1 87 ? -1.358 4.293 -7.559 1 45.25 87 GLU A O 1
ATOM 667 N N . PHE A 1 88 ? -0.016 2.875 -7.684 1 47.28 88 PHE A N 1
ATOM 668 C CA . PHE A 1 88 ? -0.526 2.162 -6.516 1 47.28 88 PHE A CA 1
ATOM 669 C C . PHE A 1 88 ? -0.607 3.088 -5.309 1 47.28 88 PHE A C 1
ATOM 671 O O . PHE A 1 88 ? -1.567 3.029 -4.539 1 47.28 88 PHE A O 1
ATOM 678 N N . ASP A 1 89 ? 0.509 3.98 -5.375 1 50.12 89 ASP A N 1
ATOM 679 C CA . ASP A 1 89 ? 0.5 4.914 -4.254 1 50.12 89 ASP A CA 1
ATOM 680 C C . ASP A 1 89 ? -0.816 5.691 -4.195 1 50.12 89 ASP A C 1
ATOM 682 O O . ASP A 1 89 ? -1.426 5.809 -3.131 1 50.12 89 ASP A O 1
ATOM 686 N N . ARG A 1 90 ? -1.073 6.078 -5.5 1 51.12 90 ARG A N 1
ATOM 687 C CA . ARG A 1 90 ? -2.238 6.957 -5.543 1 51.12 90 ARG A CA 1
ATOM 688 C C . ARG A 1 90 ? -3.531 6.16 -5.414 1 51.12 90 ARG A C 1
ATOM 690 O O . ARG A 1 90 ? -4.449 6.57 -4.699 1 51.12 90 ARG A O 1
ATOM 697 N N . TYR A 1 91 ? -3.436 5.039 -6.105 1 49.41 91 TYR A N 1
ATOM 698 C CA . TYR A 1 91 ? -4.648 4.23 -6.078 1 49.41 91 TYR A CA 1
ATOM 699 C C . TYR A 1 91 ? -4.945 3.738 -4.668 1 49.41 91 TYR A C 1
ATOM 701 O O . TYR A 1 91 ? -6.078 3.846 -4.191 1 49.41 91 TYR A O 1
ATOM 709 N N . TRP A 1 92 ? -3.928 3.205 -4.055 1 55.28 92 TRP A N 1
ATOM 710 C CA . TRP A 1 92 ? -4.137 2.652 -2.723 1 55.28 92 TRP A CA 1
ATOM 711 C C . TRP A 1 92 ? -4.426 3.76 -1.714 1 55.28 92 TRP A C 1
ATOM 713 O O . TRP A 1 92 ? -5.23 3.58 -0.797 1 55.28 92 TRP A O 1
ATOM 723 N N . GLY A 1 93 ? -3.637 4.789 -1.896 1 58.34 93 GLY A N 1
ATOM 724 C CA . GLY A 1 93 ? -3.99 5.91 -1.039 1 58.34 93 GLY A CA 1
ATOM 725 C C . GLY A 1 93 ? -5.445 6.32 -1.162 1 58.34 93 GLY A C 1
ATOM 726 O O . GLY A 1 93 ? -6.141 6.469 -0.155 1 58.34 93 GLY A O 1
ATOM 727 N N . MET A 1 94 ? -5.801 6.332 -2.428 1 51.94 94 MET A N 1
ATOM 728 C CA . MET A 1 94 ? -7.191 6.715 -2.65 1 51.94 94 MET A CA 1
ATOM 729 C C . MET A 1 94 ? -8.141 5.605 -2.207 1 51.94 94 MET A C 1
ATOM 731 O O . MET A 1 94 ? -9.188 5.879 -1.615 1 51.94 94 MET A O 1
ATOM 735 N N . LYS A 1 95 ? -7.652 4.434 -2.408 1 56.91 95 LYS A N 1
ATOM 736 C CA . LYS A 1 95 ? -8.531 3.326 -2.039 1 56.91 95 LYS A CA 1
ATOM 737 C C . LYS A 1 95 ? -8.625 3.182 -0.524 1 56.91 95 LYS A C 1
ATOM 739 O O . LYS A 1 95 ? -9.656 2.754 0 1 56.91 95 LYS A O 1
ATOM 744 N N . GLN A 1 96 ? -7.602 3.545 0.145 1 62.91 96 GLN A N 1
ATOM 745 C CA . GLN A 1 96 ? -7.629 3.473 1.602 1 62.91 96 GLN A CA 1
ATOM 746 C C . GLN A 1 96 ? -8.328 4.688 2.199 1 62.91 96 GLN A C 1
ATOM 748 O O . GLN A 1 96 ? -8.445 4.809 3.422 1 62.91 96 GLN A O 1
ATOM 753 N N . GLY A 1 97 ? -8.68 5.57 1.312 1 73.44 97 GLY A N 1
ATOM 754 C CA . GLY A 1 97 ? -9.484 6.688 1.786 1 73.44 97 GLY A CA 1
ATOM 755 C C . GLY A 1 97 ? -8.719 7.996 1.814 1 73.44 97 GLY A C 1
ATOM 756 O O . GLY A 1 97 ? -9.25 9.016 2.268 1 73.44 97 GLY A O 1
ATOM 757 N N . ALA A 1 98 ? -7.449 7.922 1.397 1 84.31 98 ALA A N 1
ATOM 758 C CA . ALA A 1 98 ? -6.703 9.172 1.351 1 84.31 98 ALA A CA 1
ATOM 759 C C . ALA A 1 98 ? -7.379 10.18 0.423 1 84.31 98 ALA A C 1
ATOM 761 O O . ALA A 1 98 ? -7.977 9.805 -0.586 1 84.31 98 ALA A O 1
ATOM 762 N N . ASP A 1 99 ? -7.219 11.461 0.852 1 88.44 99 ASP A N 1
ATOM 763 C CA . ASP A 1 99 ? -7.879 12.516 0.087 1 88.44 99 ASP A CA 1
ATOM 764 C C . ASP A 1 99 ? -6.938 13.102 -0.967 1 88.44 99 ASP A C 1
ATOM 766 O O . ASP A 1 99 ? -7.387 13.719 -1.933 1 88.44 99 ASP A O 1
ATOM 770 N N . ALA A 1 100 ? -5.621 12.953 -0.784 1 84.56 100 ALA A N 1
ATOM 771 C CA . ALA A 1 100 ? -4.598 13.383 -1.734 1 84.56 100 ALA A CA 1
ATOM 772 C C . ALA A 1 100 ? -3.312 12.578 -1.553 1 84.56 100 ALA A C 1
ATOM 774 O O . ALA A 1 100 ? -3.113 11.938 -0.517 1 84.56 100 ALA A O 1
ATOM 775 N N . TYR A 1 101 ? -2.531 12.625 -2.592 1 83.19 101 TYR A N 1
ATOM 776 C CA . TYR A 1 101 ? -1.222 11.984 -2.619 1 83.19 101 TYR A CA 1
ATOM 777 C C . TYR A 1 101 ? -0.167 12.922 -3.201 1 83.19 101 TYR A C 1
ATOM 779 O O . TYR A 1 101 ? -0.37 13.508 -4.262 1 83.19 101 TYR A O 1
ATOM 787 N N . ILE A 1 102 ? 0.965 13.047 -2.463 1 85.12 102 ILE A N 1
ATOM 788 C CA . ILE A 1 102 ? 2.051 13.906 -2.918 1 85.12 102 ILE A CA 1
ATOM 789 C C . ILE A 1 102 ? 3.375 13.148 -2.838 1 85.12 102 ILE A C 1
ATOM 791 O O . ILE A 1 102 ? 3.668 12.5 -1.83 1 85.12 102 ILE A O 1
ATOM 795 N N . THR A 1 103 ? 4.164 13.211 -3.844 1 80.81 103 THR A N 1
ATOM 796 C CA . THR A 1 103 ? 5.457 12.531 -3.879 1 80.81 103 THR A CA 1
ATOM 797 C C . THR A 1 103 ? 6.562 13.453 -3.377 1 80.81 103 THR A C 1
ATOM 799 O O . THR A 1 103 ? 6.586 14.648 -3.707 1 80.81 103 THR A O 1
ATOM 802 N N . LYS A 1 104 ? 7.391 12.883 -2.576 1 83.12 104 LYS A N 1
ATOM 803 C CA . LYS A 1 104 ? 8.594 13.594 -2.148 1 83.12 104 LYS A CA 1
ATOM 804 C C . LYS A 1 104 ? 9.75 13.352 -3.113 1 83.12 104 LYS A C 1
ATOM 806 O O . LYS A 1 104 ? 9.914 12.25 -3.627 1 83.12 104 LYS A O 1
ATOM 811 N N . PRO A 1 105 ? 10.633 14.273 -3.291 1 84.5 105 PRO A N 1
ATOM 812 C CA . PRO A 1 105 ? 10.461 15.672 -2.885 1 84.5 105 PRO A CA 1
ATOM 813 C C . PRO A 1 105 ? 9.305 16.359 -3.602 1 84.5 105 PRO A C 1
ATOM 815 O O . PRO A 1 105 ? 9.031 16.062 -4.766 1 84.5 105 PRO A O 1
ATOM 818 N N . PHE A 1 106 ? 8.617 17.25 -2.855 1 89.25 106 PHE A N 1
ATOM 819 C CA . PHE A 1 106 ? 7.5 17.984 -3.42 1 89.25 106 PHE A CA 1
ATOM 820 C C . PHE A 1 106 ? 7.805 19.484 -3.457 1 89.25 106 PHE A C 1
ATOM 822 O O . PHE A 1 106 ? 8.695 19.953 -2.746 1 89.25 106 PHE A O 1
ATOM 829 N N . ASP A 1 107 ? 7.066 20.188 -4.332 1 92.62 107 ASP A N 1
ATOM 830 C CA . ASP A 1 107 ? 7.008 21.641 -4.301 1 92.62 107 ASP A CA 1
ATOM 831 C C . ASP A 1 107 ? 6.211 22.141 -3.094 1 92.62 107 ASP A C 1
ATOM 833 O O . ASP A 1 107 ? 5.066 21.719 -2.891 1 92.62 107 ASP A O 1
ATOM 837 N N . PRO A 1 108 ? 6.879 23.016 -2.275 1 94.81 108 PRO A N 1
ATOM 838 C CA . PRO A 1 108 ? 6.148 23.562 -1.124 1 94.81 108 PRO A CA 1
ATOM 839 C C . PRO A 1 108 ? 4.777 24.109 -1.498 1 94.81 108 PRO A C 1
ATOM 841 O O . PRO A 1 108 ? 3.812 23.938 -0.749 1 94.81 108 PRO A O 1
ATOM 844 N N . LYS A 1 109 ? 4.703 24.703 -2.625 1 95.31 109 LYS A N 1
ATOM 845 C CA . LYS A 1 109 ? 3.426 25.25 -3.064 1 95.31 109 LYS A CA 1
ATOM 846 C C . LYS A 1 109 ? 2.408 24.141 -3.326 1 95.31 109 LYS A C 1
ATOM 848 O O . LYS A 1 109 ? 1.211 24.328 -3.1 1 95.31 109 LYS A O 1
ATOM 853 N N . GLU A 1 110 ? 2.896 23.047 -3.773 1 94.19 110 GLU A N 1
ATOM 854 C CA . GLU A 1 110 ? 2.02 21.906 -4.035 1 94.19 110 GLU A CA 1
ATOM 855 C C . GLU A 1 110 ? 1.394 21.391 -2.744 1 94.19 110 GLU A C 1
ATOM 857 O O . GLU A 1 110 ? 0.177 21.203 -2.67 1 94.19 110 GLU A O 1
ATOM 862 N N . LEU A 1 111 ? 2.234 21.172 -1.735 1 95.94 111 LEU A N 1
ATOM 863 C CA . LEU A 1 111 ? 1.738 20.641 -0.469 1 95.94 111 LEU A CA 1
ATOM 864 C C . LEU A 1 111 ? 0.75 21.625 0.172 1 95.94 111 LEU A C 1
ATOM 866 O O . LEU A 1 111 ? -0.358 21.219 0.543 1 95.94 111 LEU A O 1
ATOM 870 N N . VAL A 1 112 ? 1.103 22.891 0.206 1 96.81 112 VAL A N 1
ATOM 871 C CA . VAL A 1 112 ? 0.276 23.906 0.84 1 96.81 112 VAL A CA 1
ATOM 872 C C . VAL A 1 112 ? -1.035 24.062 0.073 1 96.81 112 VAL A C 1
ATOM 874 O O . VAL A 1 112 ? -2.109 24.125 0.676 1 96.81 112 VAL A O 1
ATOM 877 N N . GLY A 1 113 ? -0.902 24.156 -1.284 1 95.5 113 GLY A N 1
ATOM 878 C CA . GLY A 1 113 ? -2.096 24.266 -2.107 1 95.5 113 GLY A CA 1
ATOM 879 C C . GLY A 1 113 ? -3.055 23.109 -1.929 1 95.5 113 GLY A C 1
ATOM 880 O O . GLY A 1 113 ? -4.27 23.297 -1.864 1 95.5 113 GLY A O 1
ATOM 881 N N . THR A 1 114 ? -2.547 21.891 -1.831 1 94 114 THR A N 1
ATOM 882 C CA . THR A 1 114 ? -3.357 20.688 -1.65 1 94 114 THR A CA 1
ATOM 883 C C . THR A 1 114 ? -4.102 20.734 -0.318 1 94 114 THR A C 1
ATOM 885 O O . THR A 1 114 ? -5.301 20.469 -0.262 1 94 114 THR A O 1
ATOM 888 N N . ILE A 1 115 ? -3.402 21.094 0.759 1 96.69 115 ILE A N 1
ATOM 889 C CA . ILE A 1 115 ? -3.998 21.172 2.088 1 96.69 115 ILE A CA 1
ATOM 890 C C . ILE A 1 115 ? -5.113 22.219 2.096 1 96.69 115 ILE A C 1
ATOM 892 O O . ILE A 1 115 ? -6.219 21.953 2.578 1 96.69 115 ILE A O 1
ATOM 896 N N . LYS A 1 116 ? -4.855 23.344 1.509 1 96.06 116 LYS A N 1
ATOM 897 C CA . LYS A 1 116 ? -5.844 24.422 1.486 1 96.06 116 LYS A CA 1
ATOM 898 C C . LYS A 1 116 ? -7.082 24.016 0.701 1 96.06 116 LYS A C 1
ATOM 900 O O . LYS A 1 116 ? -8.211 24.312 1.104 1 96.06 116 LYS A O 1
ATOM 905 N N . GLN A 1 117 ? -6.875 23.391 -0.372 1 94.44 117 GLN A N 1
ATOM 906 C CA . GLN A 1 117 ? -7.992 22.922 -1.182 1 94.44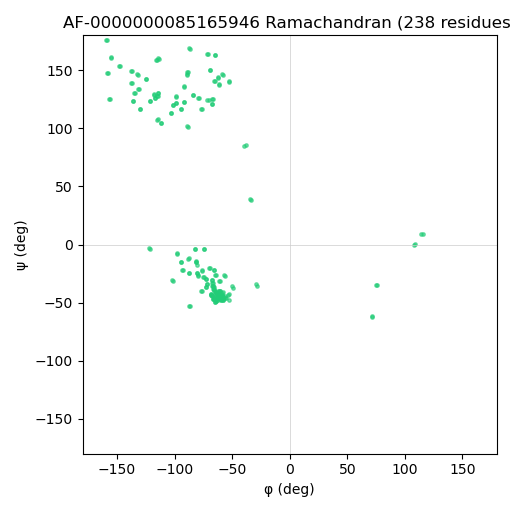 117 GLN A CA 1
ATOM 907 C C . GLN A 1 117 ? -8.867 21.953 -0.399 1 94.44 117 GLN A C 1
ATOM 909 O O . GLN A 1 117 ? -10.094 22.031 -0.45 1 94.44 117 GLN A O 1
ATOM 914 N N . LEU A 1 118 ? -8.234 21.016 0.33 1 93.62 118 LEU A N 1
ATOM 915 C CA . LEU A 1 118 ? -8.961 20 1.084 1 93.62 118 LEU A CA 1
ATOM 916 C C . LEU A 1 118 ? -9.734 20.625 2.24 1 93.62 118 LEU A C 1
ATOM 918 O O . LEU A 1 118 ? -10.789 20.125 2.635 1 93.62 118 LEU A O 1
ATOM 922 N N . LEU A 1 119 ? -9.219 21.719 2.777 1 94.69 119 LEU A N 1
ATOM 923 C CA . LEU A 1 119 ? -9.836 22.375 3.922 1 94.69 119 LEU A CA 1
ATOM 924 C C . LEU A 1 119 ? -11.016 23.234 3.479 1 94.69 119 LEU A C 1
ATOM 926 O O . LEU A 1 119 ? -11.883 23.578 4.289 1 94.69 119 LEU A O 1
ATOM 930 N N . ARG A 1 120 ? -10.953 23.719 2.186 1 88.12 120 ARG A N 1
ATOM 931 C CA . ARG A 1 120 ? -12.055 24.516 1.674 1 88.12 120 ARG A CA 1
ATOM 932 C C . ARG A 1 120 ? -13.266 23.641 1.352 1 88.12 120 ARG A C 1
ATOM 934 O O . ARG A 1 120 ? -14.398 24.141 1.291 1 88.12 120 ARG A O 1
ATOM 941 N N . GLY A 1 121 ? -13.234 22.375 1.462 1 69.94 121 GLY A N 1
ATOM 942 C CA . GLY A 1 121 ? -14.352 21.516 1.089 1 69.94 121 GLY A CA 1
ATOM 943 C C . GLY A 1 121 ? -14.477 21.312 -0.41 1 69.94 121 GLY A C 1
ATOM 944 O O . GLY A 1 121 ? -14.047 22.172 -1.191 1 69.94 121 GLY A O 1
ATOM 945 N N . MET B 1 1 ? -7.492 28.594 14.477 1 89.38 1 MET B N 1
ATOM 946 C CA . MET B 1 1 ? -6.34 28.312 13.625 1 89.38 1 MET B CA 1
ATOM 947 C C . MET B 1 1 ? -6.398 26.891 13.094 1 89.38 1 MET B C 1
ATOM 949 O O . MET B 1 1 ? -6.848 25.969 13.789 1 89.38 1 MET B O 1
ATOM 953 N N . THR B 1 2 ? -6.125 26.766 11.852 1 96.62 2 THR B N 1
ATOM 954 C CA . THR B 1 2 ? -6.184 25.438 11.227 1 96.62 2 THR B CA 1
ATOM 955 C C . THR B 1 2 ? -5.094 24.531 11.781 1 96.62 2 THR B C 1
ATOM 957 O O . THR B 1 2 ? -3.924 24.922 11.844 1 96.62 2 THR B O 1
ATOM 960 N N . LYS B 1 3 ? -5.492 23.422 12.258 1 98.25 3 LYS B N 1
ATOM 961 C CA . LYS B 1 3 ? -4.566 22.484 12.883 1 98.25 3 LYS B CA 1
ATOM 962 C C . LYS B 1 3 ? -4.172 21.375 11.906 1 98.25 3 LYS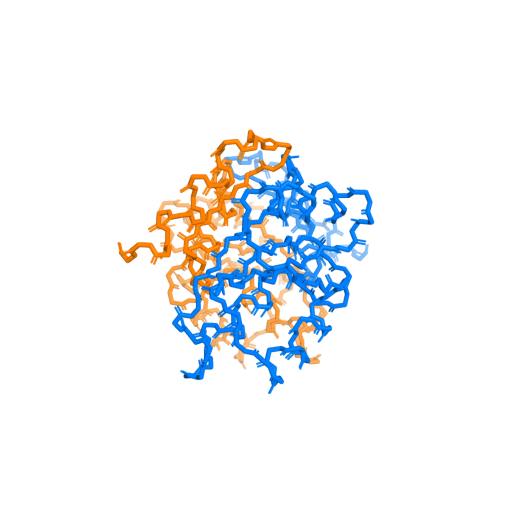 B C 1
ATOM 964 O O . LYS B 1 3 ? -5.035 20.719 11.32 1 98.25 3 LYS B O 1
ATOM 969 N N . VAL B 1 4 ? -2.834 21.219 11.781 1 98.56 4 VAL B N 1
ATOM 970 C CA . VAL B 1 4 ? -2.299 20.156 10.93 1 98.56 4 VAL B CA 1
ATOM 971 C C . VAL B 1 4 ? -1.499 19.172 11.773 1 98.56 4 VAL B C 1
ATOM 973 O O . VAL B 1 4 ? -0.637 19.562 12.562 1 98.56 4 VAL B O 1
ATOM 976 N N . LEU B 1 5 ? -1.854 17.906 11.656 1 98.69 5 LEU B N 1
ATOM 977 C CA . LEU B 1 5 ? -1.018 16.844 12.211 1 98.69 5 LEU B CA 1
ATOM 978 C C . LEU B 1 5 ? -0.068 16.297 11.156 1 98.69 5 LEU B C 1
ATOM 980 O O . LEU B 1 5 ? -0.51 15.758 10.141 1 98.69 5 LEU B O 1
ATOM 984 N N . VAL B 1 6 ? 1.221 16.453 11.383 1 98.5 6 VAL B N 1
ATOM 985 C CA . VAL B 1 6 ? 2.262 15.914 10.516 1 98.5 6 VAL B CA 1
ATOM 986 C C . VAL B 1 6 ? 2.789 14.609 11.109 1 98.5 6 VAL B C 1
ATOM 988 O O . VAL B 1 6 ? 3.283 14.586 12.234 1 98.5 6 VAL B O 1
ATOM 991 N N . VAL B 1 7 ? 2.676 13.539 10.297 1 97.81 7 VAL B N 1
ATOM 992 C CA . VAL B 1 7 ? 3.131 12.219 10.727 1 97.81 7 VAL B CA 1
ATOM 993 C C . VAL B 1 7 ? 4.301 11.766 9.852 1 97.81 7 VAL B C 1
ATOM 995 O O . VAL B 1 7 ? 4.113 11.414 8.688 1 97.81 7 VAL B O 1
ATOM 998 N N . GLU B 1 8 ? 5.512 11.789 10.445 1 95.06 8 GLU B N 1
ATOM 999 C CA . GLU B 1 8 ? 6.766 11.625 9.719 1 95.06 8 GLU B CA 1
ATOM 1000 C C . GLU B 1 8 ? 7.879 11.125 10.641 1 95.06 8 GLU B C 1
ATOM 1002 O O . GLU B 1 8 ? 8.148 11.734 11.68 1 95.06 8 GLU B O 1
ATOM 1007 N N . ASP B 1 9 ? 8.484 10.023 10.234 1 92.25 9 ASP B N 1
ATOM 1008 C CA . ASP B 1 9 ? 9.469 9.422 11.141 1 92.25 9 ASP B CA 1
ATOM 1009 C C . ASP B 1 9 ? 10.852 10.031 10.914 1 92.25 9 ASP B C 1
ATOM 1011 O O . ASP B 1 9 ? 11.695 10.008 11.812 1 92.25 9 ASP B O 1
ATOM 1015 N N . SER B 1 10 ? 11.133 10.578 9.719 1 91.06 10 SER B N 1
ATOM 1016 C CA . SER B 1 10 ? 12.414 11.227 9.438 1 91.06 10 SER B CA 1
ATOM 1017 C C . SER B 1 10 ? 12.477 12.609 10.07 1 91.06 10 SER B C 1
ATOM 1019 O O . SER B 1 10 ? 11.734 13.516 9.672 1 91.06 10 SER B O 1
ATOM 1021 N N . PRO B 1 11 ? 13.383 12.836 11.008 1 95.75 11 PRO B N 1
ATOM 1022 C CA . PRO B 1 11 ? 13.445 14.141 11.664 1 95.75 11 PRO B CA 1
ATOM 1023 C C . PRO B 1 11 ? 13.656 15.289 10.688 1 95.75 11 PRO B C 1
ATOM 1025 O O . PRO B 1 11 ? 12.938 16.297 10.734 1 95.75 11 PRO B O 1
ATOM 1028 N N . PRO B 1 12 ? 14.617 15.211 9.75 1 95.56 12 PRO B N 1
ATOM 1029 C CA . PRO B 1 12 ? 14.797 16.328 8.828 1 95.56 12 PRO B CA 1
ATOM 1030 C C . PRO B 1 12 ? 13.555 16.609 7.984 1 95.56 12 PRO B C 1
ATOM 1032 O O . PRO B 1 12 ? 13.219 17.766 7.738 1 95.56 12 PRO B O 1
ATOM 1035 N N . GLN B 1 13 ? 12.883 15.562 7.531 1 93.44 13 GLN B N 1
ATOM 1036 C CA . GLN B 1 13 ? 11.672 15.742 6.734 1 93.44 13 GLN B CA 1
ATOM 1037 C C . GLN B 1 13 ? 10.539 16.312 7.574 1 93.44 13 GLN B C 1
ATOM 1039 O O . GLN B 1 13 ? 9.797 17.188 7.117 1 93.44 13 GLN B O 1
ATOM 1044 N N . ARG B 1 14 ? 10.414 15.773 8.742 1 97.19 14 ARG B N 1
ATOM 1045 C CA . ARG B 1 14 ? 9.391 16.25 9.672 1 97.19 14 ARG B CA 1
ATOM 1046 C C . ARG B 1 14 ? 9.562 17.734 9.961 1 97.19 14 ARG B C 1
ATOM 1048 O O . ARG B 1 14 ? 8.586 18.484 9.945 1 97.19 14 ARG B O 1
ATOM 1055 N N . GLU B 1 15 ? 10.727 18.156 10.242 1 97.31 15 GLU B N 1
ATOM 1056 C CA . GLU B 1 15 ? 11.023 19.547 10.531 1 97.31 15 GLU B CA 1
ATOM 1057 C C . GLU B 1 15 ? 10.75 20.438 9.328 1 97.31 15 GLU B C 1
ATOM 1059 O O . GLU B 1 15 ? 10.148 21.5 9.461 1 97.31 15 GLU B O 1
ATOM 1064 N N . MET B 1 16 ? 11.188 19.984 8.203 1 96.62 16 MET B N 1
ATOM 1065 C CA . MET B 1 16 ? 10.992 20.75 6.973 1 96.62 16 MET B CA 1
ATOM 1066 C C . MET B 1 16 ? 9.508 20.969 6.707 1 96.62 16 MET B C 1
ATOM 1068 O O . MET B 1 16 ? 9.078 22.109 6.477 1 96.62 16 MET B O 1
ATOM 1072 N N . ILE B 1 17 ? 8.734 19.922 6.832 1 97.5 17 ILE B N 1
ATOM 1073 C CA . ILE B 1 17 ? 7.301 20 6.559 1 97.5 17 ILE B CA 1
ATOM 1074 C C . ILE B 1 17 ? 6.617 20.859 7.613 1 97.5 17 ILE B C 1
ATOM 1076 O O . ILE B 1 17 ? 5.785 21.719 7.285 1 97.5 17 ILE B O 1
ATOM 1080 N N . SER B 1 18 ? 6.977 20.672 8.852 1 98.31 18 SER B N 1
ATOM 1081 C CA . SER B 1 18 ? 6.375 21.422 9.953 1 98.31 18 SER B CA 1
ATOM 1082 C C . SER B 1 18 ? 6.648 22.922 9.812 1 98.31 18 SER B C 1
ATOM 1084 O O . SER B 1 18 ? 5.746 23.734 9.984 1 98.31 18 SER B O 1
ATOM 1086 N N . GLU B 1 19 ? 7.875 23.234 9.523 1 98 19 GLU B N 1
ATOM 1087 C CA . GLU B 1 19 ? 8.25 24.641 9.383 1 98 19 GLU B CA 1
ATOM 1088 C C . GLU B 1 19 ? 7.5 25.297 8.219 1 98 19 GLU B C 1
ATOM 1090 O O . GLU B 1 19 ? 7.027 26.422 8.344 1 98 19 GLU B O 1
ATOM 1095 N N . LEU B 1 20 ? 7.492 24.594 7.145 1 97.69 20 LEU B N 1
ATOM 1096 C CA . LEU B 1 20 ? 6.777 25.094 5.973 1 97.69 20 LEU B CA 1
ATOM 1097 C C . LEU B 1 20 ? 5.328 25.406 6.316 1 97.69 20 LEU B C 1
ATOM 1099 O O . LEU B 1 20 ? 4.836 26.5 6.008 1 97.69 20 LEU B O 1
ATOM 1103 N N . LEU B 1 21 ? 4.699 24.484 7.008 1 98.12 21 LEU B N 1
ATOM 1104 C CA . LEU B 1 21 ? 3.279 24.625 7.305 1 98.12 21 LEU B CA 1
ATOM 1105 C C . LEU B 1 21 ? 3.059 25.703 8.375 1 98.12 21 LEU B C 1
ATOM 1107 O O . LEU B 1 21 ? 2.094 26.469 8.297 1 98.12 21 LEU B O 1
ATOM 1111 N N . ALA B 1 22 ? 3.934 25.797 9.312 1 97.94 22 ALA B N 1
ATOM 1112 C CA . ALA B 1 22 ? 3.844 26.828 10.336 1 97.94 22 ALA B CA 1
ATOM 1113 C C . ALA B 1 22 ? 4 28.219 9.719 1 97.94 22 ALA B C 1
ATOM 1115 O O . ALA B 1 22 ? 3.264 29.141 10.07 1 97.94 22 ALA B O 1
ATOM 1116 N N . LYS B 1 23 ? 4.906 28.312 8.805 1 97.12 23 LYS B N 1
ATOM 1117 C CA . LYS B 1 23 ? 5.168 29.594 8.141 1 97.12 23 LYS B CA 1
ATOM 1118 C C . LYS B 1 23 ? 3.965 30.047 7.32 1 97.12 23 LYS B C 1
ATOM 1120 O O . LYS B 1 23 ? 3.779 31.234 7.086 1 97.12 23 LYS B O 1
ATOM 1125 N N . THR B 1 24 ? 3.197 29.094 6.906 1 95.81 24 THR B N 1
ATOM 1126 C CA . THR B 1 24 ? 2.014 29.391 6.109 1 95.81 24 THR B CA 1
ATOM 1127 C C . THR B 1 24 ? 0.853 29.812 7 1 95.81 24 THR B C 1
ATOM 1129 O O . THR B 1 24 ? -0.163 30.312 6.512 1 95.81 24 THR B O 1
ATOM 1132 N N . GLY B 1 25 ? 0.925 29.594 8.297 1 96.56 25 GLY B N 1
ATOM 1133 C CA . GLY B 1 25 ? -0.087 30.062 9.234 1 96.56 25 GLY B CA 1
ATOM 1134 C C . GLY B 1 25 ? -0.85 28.938 9.906 1 96.56 25 GLY B C 1
ATOM 1135 O O . GLY B 1 25 ? -1.814 29.188 10.633 1 96.56 25 GLY B O 1
ATOM 1136 N N . PHE B 1 26 ? -0.441 27.734 9.75 1 97.88 26 PHE B N 1
ATOM 1137 C CA . PHE B 1 26 ? -1.105 26.594 10.383 1 97.88 26 PHE B CA 1
ATOM 1138 C C . PHE B 1 26 ? -0.525 26.328 11.766 1 97.88 26 PHE B C 1
ATOM 1140 O O . PHE B 1 26 ? 0.652 26.609 12.016 1 97.88 26 PHE B O 1
ATOM 1147 N N . GLU B 1 27 ? -1.354 25.906 12.633 1 98.38 27 GLU B N 1
ATOM 1148 C CA . GLU B 1 27 ? -0.873 25.266 13.859 1 98.38 27 GLU B CA 1
ATOM 1149 C C . GLU B 1 27 ? -0.469 23.812 13.609 1 98.38 27 GLU B C 1
ATOM 1151 O O . GLU B 1 27 ? -1.271 23.016 13.125 1 98.38 27 GLU B O 1
ATOM 1156 N N . VAL B 1 28 ? 0.766 23.516 14.008 1 98.56 28 VAL B N 1
ATOM 1157 C CA . VAL B 1 28 ? 1.283 22.219 13.609 1 98.56 28 VAL B CA 1
ATOM 1158 C C . VAL B 1 28 ? 1.573 21.375 14.852 1 98.56 28 VAL B C 1
ATOM 1160 O O . VAL B 1 28 ? 2.191 21.844 15.805 1 98.56 28 VAL B O 1
ATOM 1163 N N . THR B 1 29 ? 1.068 20.203 14.859 1 98.38 29 THR B N 1
ATOM 1164 C CA . THR B 1 29 ? 1.508 19.141 15.766 1 98.38 29 THR B CA 1
ATOM 1165 C C . THR B 1 29 ? 2.17 18 14.992 1 98.38 29 THR B C 1
ATOM 1167 O O . THR B 1 29 ? 1.964 17.875 13.781 1 98.38 29 THR B O 1
ATOM 1170 N N . VAL B 1 30 ? 3 17.188 15.75 1 98.38 30 VAL B N 1
ATOM 1171 C CA . VAL B 1 30 ? 3.783 16.188 15.031 1 98.38 30 VAL B CA 1
ATOM 1172 C C . VAL B 1 30 ? 3.658 14.836 15.719 1 98.38 30 VAL B C 1
ATOM 1174 O O . VAL B 1 30 ? 3.475 14.766 16.938 1 98.38 30 VAL B O 1
ATOM 1177 N N . ALA B 1 31 ? 3.68 13.82 14.938 1 97.94 31 ALA B N 1
ATOM 1178 C CA . ALA B 1 31 ? 3.879 12.438 15.367 1 97.94 31 ALA B CA 1
ATOM 1179 C C . ALA B 1 31 ? 5.055 11.797 14.625 1 97.94 31 ALA B C 1
ATOM 1181 O O . ALA B 1 31 ? 5.23 12.008 13.43 1 97.94 31 ALA B O 1
ATOM 1182 N N . THR B 1 32 ? 5.805 10.977 15.359 1 96.56 32 THR B N 1
ATOM 1183 C CA . THR B 1 32 ? 7.039 10.453 14.789 1 96.56 32 THR B CA 1
ATOM 1184 C C . THR B 1 32 ? 6.828 9.055 14.227 1 96.56 32 THR B C 1
ATOM 1186 O O . THR B 1 32 ? 7.75 8.453 13.664 1 96.56 32 THR B O 1
ATOM 1189 N N . ASP B 1 33 ? 5.688 8.461 14.438 1 91.81 33 ASP B N 1
ATOM 1190 C CA . ASP B 1 33 ? 5.281 7.191 13.836 1 91.81 33 ASP B CA 1
ATOM 1191 C C . ASP B 1 33 ? 3.764 7.027 13.867 1 91.81 33 ASP B C 1
ATOM 1193 O O . ASP B 1 33 ? 3.053 7.887 14.398 1 91.81 33 ASP B O 1
ATOM 1197 N N . GLY B 1 34 ? 3.26 5.965 13.289 1 94.06 34 GLY B N 1
ATOM 1198 C CA . GLY B 1 34 ? 1.826 5.746 13.172 1 94.06 34 GLY B CA 1
ATOM 1199 C C . GLY B 1 34 ? 1.142 5.535 14.508 1 94.06 34 GLY B C 1
ATOM 1200 O O . GLY B 1 34 ? 0.011 5.98 14.711 1 94.06 34 GLY B O 1
ATOM 1201 N N . VAL B 1 35 ? 1.843 4.848 15.414 1 93.44 35 VAL B N 1
ATOM 1202 C CA . VAL B 1 35 ? 1.266 4.566 16.734 1 93.44 35 VAL B CA 1
ATOM 1203 C C . VAL B 1 35 ? 1.042 5.875 17.484 1 93.44 35 VAL B C 1
ATOM 1205 O O . VAL B 1 35 ? -0.042 6.109 18.031 1 93.44 35 VAL B O 1
ATOM 1208 N N . GLU B 1 36 ? 2.004 6.691 17.453 1 96.5 36 GLU B N 1
ATOM 1209 C CA . GLU B 1 36 ? 1.883 8 18.078 1 96.5 36 GLU B CA 1
ATOM 1210 C C . GLU B 1 36 ? 0.777 8.828 17.438 1 96.5 36 GLU B C 1
ATOM 1212 O O . GLU B 1 36 ? 0.042 9.539 18.125 1 96.5 36 GLU B O 1
ATOM 1217 N N . ALA B 1 37 ? 0.686 8.734 16.125 1 97.94 37 ALA B N 1
ATOM 1218 C CA . ALA B 1 37 ? -0.368 9.453 15.406 1 97.94 37 ALA B CA 1
ATOM 1219 C C . ALA B 1 37 ? -1.75 9.023 15.898 1 97.94 37 ALA B C 1
ATOM 1221 O O . ALA B 1 37 ? -2.598 9.875 16.203 1 97.94 37 ALA B O 1
ATOM 1222 N N . MET B 1 38 ? -1.923 7.742 16.031 1 96.31 38 MET B N 1
ATOM 1223 C CA . MET B 1 38 ? -3.221 7.227 16.453 1 96.31 38 MET B CA 1
ATOM 1224 C C . MET B 1 38 ? -3.531 7.648 17.875 1 96.31 38 MET B C 1
ATOM 1226 O O . MET B 1 38 ? -4.68 7.957 18.203 1 96.31 38 MET B O 1
ATOM 1230 N N . GLU B 1 39 ? -2.52 7.66 18.719 1 96.69 39 GLU B N 1
ATOM 1231 C CA . GLU B 1 39 ? -2.697 8.117 20.094 1 96.69 39 GLU B CA 1
ATOM 1232 C C . GLU B 1 39 ? -3.133 9.586 20.125 1 96.69 39 GLU B C 1
ATOM 1234 O O . GLU B 1 39 ? -4.039 9.945 20.891 1 96.69 39 GLU B O 1
ATOM 1239 N N . GLN B 1 40 ? -2.537 10.383 19.344 1 97.38 40 GLN B N 1
ATOM 1240 C CA . GLN B 1 40 ? -2.867 11.805 19.312 1 97.38 40 GLN B CA 1
ATOM 1241 C C . GLN B 1 40 ? -4.281 12.031 18.781 1 97.38 40 GLN B C 1
ATOM 1243 O O . GLN B 1 40 ? -4.988 12.922 19.25 1 97.38 40 GLN B O 1
ATOM 1248 N N . LEU B 1 41 ? -4.656 11.234 17.859 1 97.06 41 LEU B N 1
ATOM 1249 C CA . LEU B 1 41 ? -5.969 11.383 17.25 1 97.06 41 LEU B CA 1
ATOM 1250 C C . LEU B 1 41 ? -7.074 11.008 18.234 1 97.06 41 LEU B C 1
ATOM 1252 O O . LEU B 1 41 ? -8.234 11.391 18.047 1 97.06 41 LEU B O 1
ATOM 1256 N N . GLN B 1 42 ? -6.68 10.266 19.219 1 95.12 42 GLN B N 1
ATOM 1257 C CA . GLN B 1 42 ? -7.633 9.953 20.266 1 95.12 42 GLN B CA 1
ATOM 1258 C C . GLN B 1 42 ? -7.836 11.141 21.203 1 95.12 42 GLN B C 1
ATOM 1260 O O . GLN B 1 42 ? -8.867 11.242 21.875 1 95.12 42 GLN B O 1
ATOM 1265 N N . GLN B 1 43 ? -6.887 12.016 21.219 1 94.62 43 GLN B N 1
ATOM 1266 C CA . GLN B 1 43 ? -6.895 13.117 22.172 1 94.62 43 GLN B CA 1
ATOM 1267 C C . GLN B 1 43 ? -7.348 14.414 21.516 1 94.62 43 GLN B C 1
ATOM 1269 O O . GLN B 1 43 ? -7.887 15.305 22.172 1 94.62 43 GLN B O 1
ATOM 1274 N N . SER B 1 44 ? -7.059 14.523 20.25 1 95 44 SER B N 1
ATOM 1275 C CA . SER B 1 44 ? -7.371 15.742 19.516 1 95 44 SER B CA 1
ATOM 1276 C C . SER B 1 44 ? -7.703 15.453 18.062 1 95 44 SER B C 1
ATOM 1278 O O . SER B 1 44 ? -7.309 14.414 17.531 1 95 44 SER B O 1
ATOM 1280 N N . THR B 1 45 ? -8.516 16.406 17.516 1 95.81 45 THR B N 1
ATOM 1281 C CA . THR B 1 45 ? -8.906 16.266 16.125 1 95.81 45 THR B CA 1
ATOM 1282 C C . THR B 1 45 ? -8.281 17.359 15.273 1 95.81 45 THR B C 1
ATOM 1284 O O . THR B 1 45 ? -8.695 18.516 15.344 1 95.81 45 THR B O 1
ATOM 1287 N N . PRO B 1 46 ? -7.289 17 14.531 1 98.12 46 PRO B N 1
ATOM 1288 C CA . PRO B 1 46 ? -6.773 18 13.586 1 98.12 46 PRO B CA 1
ATOM 1289 C C . PRO B 1 46 ? -7.727 18.25 12.422 1 98.12 46 PRO B C 1
ATOM 1291 O O . PRO B 1 46 ? -8.68 17.484 12.227 1 98.12 46 PRO B O 1
ATOM 1294 N N . ASP B 1 47 ? -7.426 19.375 11.773 1 98 47 ASP B N 1
ATOM 1295 C CA . ASP B 1 47 ? -8.234 19.703 10.609 1 98 47 ASP B CA 1
ATOM 1296 C C . ASP B 1 47 ? -7.781 18.922 9.383 1 98 47 ASP B C 1
ATOM 1298 O O . ASP B 1 47 ? -8.547 18.734 8.438 1 98 47 ASP B O 1
ATOM 1302 N N . VAL B 1 48 ? -6.555 18.5 9.344 1 98.12 48 VAL B N 1
ATOM 1303 C CA . VAL B 1 48 ? -5.969 17.734 8.25 1 98.12 48 VAL B CA 1
ATOM 1304 C C . VAL B 1 48 ? -4.742 16.969 8.742 1 98.12 48 VAL B C 1
ATOM 1306 O O . VAL B 1 48 ? -4.066 17.422 9.68 1 98.12 48 VAL B O 1
ATOM 1309 N N . VAL B 1 49 ? -4.504 15.82 8.164 1 98.12 49 VAL B N 1
ATOM 1310 C CA . VAL B 1 49 ? -3.336 15 8.477 1 98.12 49 VAL B CA 1
ATOM 1311 C C . VAL B 1 49 ? -2.426 14.898 7.258 1 98.12 49 VAL B C 1
ATOM 1313 O O . VAL B 1 49 ? -2.891 14.617 6.152 1 98.12 49 VAL B O 1
ATOM 1316 N N . VAL B 1 50 ? -1.147 15.203 7.41 1 97.62 50 VAL B N 1
ATOM 1317 C CA . VAL B 1 50 ? -0.09 14.93 6.445 1 97.62 50 VAL B CA 1
ATOM 1318 C C . VAL B 1 50 ? 0.706 13.703 6.883 1 97.62 50 VAL B C 1
ATOM 1320 O O . VAL B 1 50 ? 1.326 13.703 7.949 1 97.62 50 VAL B O 1
ATOM 1323 N N . LEU B 1 51 ? 0.683 12.727 6.016 1 94.44 51 LEU B N 1
ATOM 1324 C CA . LEU B 1 51 ? 1.039 11.391 6.477 1 94.44 51 LEU B CA 1
ATOM 1325 C C . LEU B 1 51 ? 2.084 10.758 5.562 1 94.44 51 LEU B C 1
ATOM 1327 O O . LEU B 1 51 ? 1.824 10.531 4.379 1 94.44 51 LEU B O 1
ATOM 1331 N N . ASP B 1 52 ? 3.266 10.492 6.125 1 88.62 52 ASP B N 1
ATOM 1332 C CA . ASP B 1 52 ? 4.266 9.703 5.406 1 88.62 52 ASP B CA 1
ATOM 1333 C C . ASP B 1 52 ? 3.82 8.25 5.266 1 88.62 52 ASP B C 1
ATOM 1335 O O . ASP B 1 52 ? 3.172 7.703 6.16 1 88.62 52 ASP B O 1
ATOM 1339 N N . ILE B 1 53 ? 4.211 7.648 4.281 1 82.94 53 ILE B N 1
ATOM 1340 C CA . ILE B 1 53 ? 3.783 6.277 4.023 1 82.94 53 ILE B CA 1
ATOM 1341 C C . ILE B 1 53 ? 4.711 5.305 4.742 1 82.94 53 ILE B C 1
ATOM 1343 O O . ILE B 1 53 ? 4.254 4.418 5.469 1 82.94 53 ILE B O 1
ATOM 1347 N N . VAL B 1 54 ? 6.004 5.445 4.523 1 76.56 54 VAL B N 1
ATOM 1348 C CA . VAL B 1 54 ? 6.98 4.504 5.066 1 76.56 54 VAL B CA 1
ATOM 1349 C C . VAL B 1 54 ? 7.422 4.961 6.453 1 76.56 54 VAL B C 1
ATOM 1351 O O . VAL B 1 54 ? 8.133 5.965 6.586 1 76.56 54 VAL B O 1
ATOM 1354 N N . MET B 1 55 ? 6.879 4.324 7.438 1 81.56 55 MET B N 1
ATOM 1355 C CA . MET B 1 55 ? 7.246 4.559 8.828 1 81.56 55 MET B CA 1
ATOM 1356 C C . MET B 1 55 ? 7.359 3.24 9.594 1 81.56 55 MET B C 1
ATOM 1358 O O . MET B 1 55 ? 6.727 2.248 9.219 1 81.56 55 MET B O 1
ATOM 1362 N N . PRO B 1 56 ? 8.227 3.232 10.562 1 72.12 56 PRO B N 1
ATOM 1363 C CA . PRO B 1 56 ? 8.32 2.02 11.383 1 72.12 56 PRO B CA 1
ATOM 1364 C C . PRO B 1 56 ? 7.043 1.748 12.18 1 72.12 56 PRO B C 1
ATOM 1366 O O . PRO B 1 56 ? 6.211 2.646 12.344 1 72.12 56 PRO B O 1
ATOM 1369 N N . ARG B 1 57 ? 6.828 0.539 12.703 1 73.12 57 ARG B N 1
ATOM 1370 C CA . ARG B 1 57 ? 5.777 0.081 13.609 1 73.12 57 ARG B CA 1
ATOM 1371 C C . ARG B 1 57 ? 4.434 0.011 12.891 1 73.12 57 ARG B C 1
ATOM 1373 O O . ARG B 1 57 ? 3.812 -1.053 12.82 1 73.12 57 ARG B O 1
ATOM 1380 N N . MET B 1 58 ? 3.941 1.151 12.406 1 75.25 58 MET B N 1
ATOM 1381 C CA . MET B 1 58 ? 2.691 1.288 11.664 1 75.25 58 MET B CA 1
ATOM 1382 C C . MET B 1 58 ? 2.873 2.197 10.453 1 75.25 58 MET B C 1
ATOM 1384 O O . MET B 1 58 ? 3.285 3.352 10.594 1 75.25 58 MET B O 1
ATOM 1388 N N . ASN B 1 59 ? 2.561 1.7 9.297 1 76.62 59 ASN B N 1
ATOM 1389 C CA . ASN B 1 59 ? 2.816 2.5 8.102 1 76.62 59 ASN B CA 1
ATOM 1390 C C . ASN B 1 59 ? 1.647 3.432 7.789 1 76.62 59 ASN B C 1
ATOM 1392 O O . ASN B 1 59 ? 0.594 3.346 8.422 1 76.62 59 ASN B O 1
ATOM 1396 N N . GLY B 1 60 ? 1.89 4.355 6.871 1 85.25 60 GLY B N 1
ATOM 1397 C CA . GLY B 1 60 ? 0.903 5.383 6.57 1 85.25 60 GLY B CA 1
ATOM 1398 C C . GLY B 1 60 ? -0.41 4.82 6.066 1 85.25 60 GLY B C 1
ATOM 1399 O O . GLY B 1 60 ? -1.475 5.391 6.312 1 85.25 60 GLY B O 1
ATOM 1400 N N . TYR B 1 61 ? -0.308 3.752 5.406 1 78.81 61 TYR B N 1
ATOM 1401 C CA . TYR B 1 61 ? -1.54 3.152 4.902 1 78.81 61 TYR B CA 1
ATOM 1402 C C . TYR B 1 61 ? -2.412 2.658 6.051 1 78.81 61 TYR B C 1
ATOM 1404 O O . TYR B 1 61 ? -3.633 2.836 6.031 1 78.81 61 TYR B O 1
ATOM 1412 N N . GLU B 1 62 ? -1.799 1.97 6.953 1 77 62 GLU B N 1
ATOM 1413 C CA . GLU B 1 62 ? -2.514 1.476 8.125 1 77 62 GLU B CA 1
ATOM 1414 C C . GLU B 1 62 ? -3.133 2.623 8.922 1 77 62 GLU B C 1
ATOM 1416 O O . GLU B 1 62 ? -4.281 2.531 9.359 1 77 62 GLU B O 1
ATOM 1421 N N . VAL B 1 63 ? -2.328 3.668 9.078 1 88.31 63 VAL B N 1
ATOM 1422 C CA . VAL B 1 63 ? -2.824 4.844 9.789 1 88.31 63 VAL B CA 1
ATOM 1423 C C . VAL B 1 63 ? -4.039 5.41 9.062 1 88.31 63 VAL B C 1
ATOM 1425 O O . VAL B 1 63 ? -5.082 5.652 9.672 1 88.31 63 VAL B O 1
ATOM 1428 N N . CYS B 1 64 ? -3.912 5.57 7.738 1 89.19 64 CYS B N 1
ATOM 1429 C CA . CYS B 1 64 ? -4.988 6.145 6.938 1 89.19 64 CYS B CA 1
ATOM 1430 C C . CYS B 1 64 ? -6.25 5.289 7.027 1 89.19 64 CYS B C 1
ATOM 1432 O O . CYS B 1 64 ? -7.348 5.816 7.211 1 89.19 64 CYS B O 1
ATOM 1434 N N . ARG B 1 65 ? -6.035 4.051 6.91 1 81.12 65 ARG B N 1
ATOM 1435 C CA . ARG B 1 65 ? -7.164 3.133 7 1 81.12 65 ARG B CA 1
ATOM 1436 C C . ARG B 1 65 ? -7.891 3.283 8.336 1 81.12 65 ARG B C 1
ATOM 1438 O O . ARG B 1 65 ? -9.117 3.334 8.375 1 81.12 65 ARG B O 1
ATOM 1445 N N . GLN B 1 66 ? -7.18 3.354 9.391 1 86.19 66 GLN B N 1
ATOM 1446 C CA . GLN B 1 66 ? -7.781 3.482 10.719 1 86.19 66 GLN B CA 1
ATOM 1447 C C . GLN B 1 66 ? -8.5 4.82 10.867 1 86.19 66 GLN B C 1
ATOM 1449 O O . GLN B 1 66 ? -9.602 4.879 11.43 1 86.19 66 GLN B O 1
ATOM 1454 N N . ILE B 1 67 ? -7.938 5.844 10.352 1 94 67 ILE B N 1
ATOM 1455 C CA . ILE B 1 67 ? -8.57 7.156 10.391 1 94 67 ILE B CA 1
ATOM 1456 C C . ILE B 1 67 ? -9.906 7.109 9.656 1 94 67 ILE B C 1
ATOM 1458 O O . ILE B 1 67 ? -10.93 7.566 10.18 1 94 67 ILE B O 1
ATOM 1462 N N . LYS B 1 68 ? -9.906 6.484 8.484 1 89.25 68 LYS B N 1
ATOM 1463 C CA . LYS B 1 68 ? -11.062 6.547 7.586 1 89.25 68 LYS B CA 1
ATOM 1464 C C . LYS B 1 68 ? -12.133 5.539 7.992 1 89.25 68 LYS B C 1
ATOM 1466 O O . LYS B 1 68 ? -13.281 5.645 7.57 1 89.25 68 LYS B O 1
ATOM 1471 N N . SER B 1 69 ? -11.688 4.66 8.82 1 83.94 69 SER B N 1
ATOM 1472 C CA . SER B 1 69 ? -12.641 3.633 9.234 1 83.94 69 SER B CA 1
ATOM 1473 C C . SER B 1 69 ? -13.328 4.012 10.539 1 83.94 69 SER B C 1
ATOM 1475 O O . SER B 1 69 ? -14.328 3.395 10.922 1 83.94 69 SER B O 1
ATOM 1477 N N . ASP B 1 70 ? -12.844 4.934 11.25 1 91 70 ASP B N 1
ATOM 1478 C CA . ASP B 1 70 ? -13.422 5.41 12.508 1 91 70 ASP B CA 1
ATOM 1479 C C . ASP B 1 70 ? -14.375 6.574 12.266 1 91 70 ASP B C 1
ATOM 1481 O O . ASP B 1 70 ? -13.977 7.617 11.734 1 91 70 ASP B O 1
ATOM 1485 N N . PRO B 1 71 ? -15.688 6.484 12.68 1 91.88 71 PRO B N 1
ATOM 1486 C CA . PRO B 1 71 ? -16.656 7.562 12.477 1 91.88 71 PRO B CA 1
ATOM 1487 C C . PRO B 1 71 ? -16.203 8.891 13.078 1 91.88 71 PRO B C 1
ATOM 1489 O O . PRO B 1 71 ? -16.578 9.961 12.594 1 91.88 71 PRO B O 1
ATOM 1492 N N . ARG B 1 72 ? -15.406 8.93 14.078 1 95.12 72 ARG B N 1
ATOM 1493 C CA . ARG B 1 72 ? -14.953 10.141 14.75 1 95.12 72 ARG B CA 1
ATOM 1494 C C . ARG B 1 72 ? -13.922 10.883 13.906 1 95.12 72 ARG B C 1
ATOM 1496 O O . ARG B 1 72 ? -13.75 12.102 14.055 1 95.12 72 ARG B O 1
ATOM 1503 N N . THR B 1 73 ? -13.172 10.062 13.055 1 96.25 73 THR B N 1
ATOM 1504 C CA . THR B 1 73 ? -12.031 10.68 12.398 1 96.25 73 THR B CA 1
ATOM 1505 C C . THR B 1 73 ? -12.156 10.57 10.883 1 96.25 73 THR B C 1
ATOM 1507 O O . THR B 1 73 ? -11.375 11.164 10.141 1 96.25 73 THR B O 1
ATOM 1510 N N . GLN B 1 74 ? -13.172 9.914 10.32 1 91.88 74 GLN B N 1
ATOM 1511 C CA . GLN B 1 74 ? -13.273 9.562 8.914 1 91.88 74 GLN B CA 1
ATOM 1512 C C . GLN B 1 74 ? -13.391 10.805 8.039 1 91.88 74 GLN B C 1
ATOM 1514 O O . GLN B 1 74 ? -13.047 10.773 6.855 1 91.88 74 GLN B O 1
ATOM 1519 N N . SER B 1 75 ? -13.812 11.875 8.633 1 93.94 75 SER B N 1
ATOM 1520 C CA . SER B 1 75 ? -14.016 13.094 7.848 1 93.94 75 SER B CA 1
ATOM 1521 C C . SER B 1 75 ? -12.742 13.914 7.762 1 93.94 75 SER B C 1
ATOM 1523 O O . SER B 1 75 ? -12.648 14.852 6.965 1 93.94 75 SER B O 1
ATOM 1525 N N . ILE B 1 76 ? -11.75 13.586 8.555 1 96.31 76 ILE B N 1
ATOM 1526 C CA . ILE B 1 76 ? -10.492 14.32 8.523 1 96.31 76 ILE B CA 1
ATOM 1527 C C . ILE B 1 76 ? -9.781 14.062 7.195 1 96.31 76 ILE B C 1
ATOM 1529 O O . ILE B 1 76 ? -9.5 12.914 6.844 1 96.31 76 ILE B O 1
ATOM 1533 N N . PRO B 1 77 ? -9.492 15.125 6.395 1 96.62 77 PRO B N 1
ATOM 1534 C CA . PRO B 1 77 ? -8.695 14.922 5.18 1 96.62 77 PRO B CA 1
ATOM 1535 C C . PRO B 1 77 ? -7.293 14.391 5.477 1 96.62 77 PRO B C 1
ATOM 1537 O O . PRO B 1 77 ? -6.664 14.805 6.457 1 96.62 77 PRO B O 1
ATOM 1540 N N . VAL B 1 78 ? -6.867 13.438 4.66 1 95.81 78 VAL B N 1
ATOM 1541 C CA . VAL B 1 78 ? -5.535 12.852 4.797 1 95.81 78 VAL B CA 1
ATOM 1542 C C . VAL B 1 78 ? -4.754 13.055 3.502 1 95.81 78 VAL B C 1
ATOM 1544 O O . VAL B 1 78 ? -5.215 12.672 2.424 1 95.81 78 VAL B O 1
ATOM 1547 N N . VAL B 1 79 ? -3.553 13.711 3.607 1 94 79 VAL B N 1
ATOM 1548 C CA . VAL B 1 79 ? -2.592 13.844 2.52 1 94 79 VAL B CA 1
ATOM 1549 C C . VAL B 1 79 ? -1.439 12.867 2.723 1 94 79 VAL B C 1
ATOM 1551 O O . VAL B 1 79 ? -0.626 13.031 3.635 1 94 79 VAL B O 1
ATOM 1554 N N . MET B 1 80 ? -1.33 11.922 1.88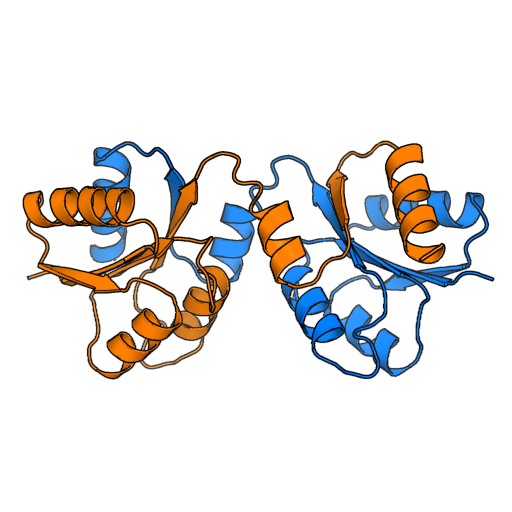5 1 89.81 80 MET B N 1
ATOM 1555 C CA . MET B 1 80 ? -0.223 10.977 1.931 1 89.81 80 MET B CA 1
ATOM 1556 C C . MET B 1 80 ? 1.001 11.531 1.21 1 89.81 80 MET B C 1
ATOM 1558 O O . MET B 1 80 ? 0.892 12.031 0.09 1 89.81 80 MET B O 1
ATOM 1562 N N . CYS B 1 81 ? 2.156 11.492 1.914 1 86.5 81 CYS B N 1
ATOM 1563 C CA . CYS B 1 81 ? 3.41 11.93 1.31 1 86.5 81 CYS B CA 1
ATOM 1564 C C . CYS B 1 81 ? 4.383 10.766 1.169 1 86.5 81 CYS B C 1
ATOM 1566 O O . CYS B 1 81 ? 4.562 9.984 2.104 1 86.5 81 CYS B O 1
ATOM 1568 N N . SER B 1 82 ? 4.949 10.594 0.023 1 72.12 82 SER B N 1
ATOM 1569 C CA . SER B 1 82 ? 5.859 9.484 -0.22 1 72.12 82 SER B CA 1
ATOM 1570 C C . SER B 1 82 ? 7.086 9.938 -1.007 1 72.12 82 SER B C 1
ATOM 1572 O O . SER B 1 82 ? 7.008 10.867 -1.809 1 72.12 82 SER B O 1
ATOM 1574 N N . SER B 1 83 ? 8.266 9.461 -0.648 1 69.38 83 SER B N 1
ATOM 1575 C CA . SER B 1 83 ? 9.438 9.711 -1.479 1 69.38 83 SER B CA 1
ATOM 1576 C C . SER B 1 83 ? 9.312 9.016 -2.834 1 69.38 83 SER B C 1
ATOM 1578 O O . SER B 1 83 ? 8.75 7.926 -2.93 1 69.38 83 SER B O 1
ATOM 1580 N N . LYS B 1 84 ? 9.805 9.828 -3.852 1 55.97 84 LYS B N 1
ATOM 1581 C CA . L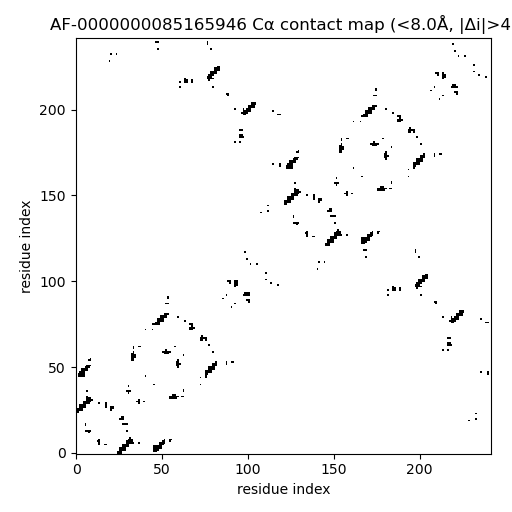YS B 1 84 ? 9.789 9.297 -5.211 1 55.97 84 LYS B CA 1
ATOM 1582 C C . LYS B 1 84 ? 10.469 7.93 -5.277 1 55.97 84 LYS B C 1
ATOM 1584 O O . LYS B 1 84 ? 11.555 7.746 -4.73 1 55.97 84 LYS B O 1
ATOM 1589 N N . GLY B 1 85 ? 9.898 7.129 -6.008 1 51.69 85 GLY B N 1
ATOM 1590 C CA . GLY B 1 85 ? 10.531 5.84 -6.238 1 51.69 85 GLY B CA 1
ATOM 1591 C C . GLY B 1 85 ? 10.391 4.891 -5.062 1 51.69 85 GLY B C 1
ATOM 1592 O O . GLY B 1 85 ? 10.836 3.74 -5.133 1 51.69 85 GLY B O 1
ATOM 1593 N N . GLU B 1 86 ? 10.445 5.613 -3.932 1 46.56 86 GLU B N 1
ATOM 1594 C CA . GLU B 1 86 ? 10.281 4.633 -2.861 1 46.56 86 GLU B CA 1
ATOM 1595 C C . GLU B 1 86 ? 9.242 3.578 -3.23 1 46.56 86 GLU B C 1
ATOM 1597 O O . GLU B 1 86 ? 8.117 3.914 -3.613 1 46.56 86 GLU B O 1
ATOM 1602 N N . GLU B 1 87 ? 9.859 2.746 -3.871 1 45.22 87 GLU B N 1
ATOM 1603 C CA . GLU B 1 87 ? 9.188 1.504 -4.23 1 45.22 87 GLU B CA 1
ATOM 1604 C C . GLU B 1 87 ? 8.227 1.06 -3.127 1 45.22 87 GLU B C 1
ATOM 1606 O O . GLU B 1 87 ? 8.594 0.26 -2.264 1 45.22 87 GLU B O 1
ATOM 1611 N N . PHE B 1 88 ? 7.598 1.935 -2.586 1 47.31 88 PHE B N 1
ATOM 1612 C CA . PHE B 1 88 ? 6.59 1.627 -1.579 1 47.31 88 PHE B CA 1
ATOM 1613 C C . PHE B 1 88 ? 5.969 0.26 -1.835 1 47.31 88 PHE B C 1
ATOM 1615 O O . PHE B 1 88 ? 5.707 -0.495 -0.895 1 47.31 88 PHE B O 1
ATOM 1622 N N . ASP B 1 89 ? 5.91 0.065 -3.244 1 50.12 89 ASP B N 1
ATOM 1623 C CA . ASP B 1 89 ? 5.336 -1.233 -3.586 1 50.12 89 ASP B CA 1
ATOM 1624 C C . ASP B 1 89 ? 6.109 -2.369 -2.918 1 50.12 89 ASP B C 1
ATOM 1626 O O . ASP B 1 89 ? 5.512 -3.26 -2.312 1 50.12 89 ASP B O 1
ATOM 1630 N N . ARG B 1 90 ? 7.457 -2.09 -3.115 1 51 90 ARG B N 1
ATOM 1631 C CA . ARG B 1 90 ? 8.289 -3.184 -2.633 1 51 90 ARG B CA 1
ATOM 1632 C C . ARG B 1 90 ? 8.391 -3.166 -1.11 1 51 90 ARG B C 1
ATOM 1634 O O . ARG B 1 90 ? 8.32 -4.215 -0.466 1 51 90 ARG B O 1
ATOM 1641 N N . TYR B 1 91 ? 8.5 -1.91 -0.673 1 49.62 91 TYR B N 1
ATOM 1642 C CA . TYR B 1 91 ? 8.648 -1.804 0.775 1 49.62 91 TYR B CA 1
ATOM 1643 C C . TYR B 1 91 ? 7.398 -2.311 1.486 1 49.62 91 TYR B C 1
ATOM 1645 O O . TYR B 1 91 ? 7.492 -3.094 2.436 1 49.62 91 TYR B O 1
ATOM 1653 N N . TRP B 1 92 ? 6.285 -1.832 1.022 1 55.44 92 TRP B N 1
ATOM 1654 C CA . TRP B 1 92 ? 5.043 -2.225 1.682 1 55.44 92 TRP B CA 1
ATOM 1655 C C . TRP B 1 92 ? 4.758 -3.707 1.464 1 55.44 92 TRP B C 1
ATOM 1657 O O . TRP B 1 92 ? 4.238 -4.383 2.355 1 55.44 92 TRP B O 1
ATOM 1667 N N . GLY B 1 93 ? 4.992 -4.066 0.213 1 58.53 93 GLY B N 1
ATOM 1668 C CA . GLY B 1 93 ? 4.859 -5.5 0.018 1 58.53 93 GLY B CA 1
ATOM 1669 C C . GLY B 1 93 ? 5.695 -6.316 0.989 1 58.53 93 GLY B C 1
ATOM 1670 O O . GLY B 1 93 ? 5.195 -7.246 1.619 1 58.53 93 GLY B O 1
ATOM 1671 N N . MET B 1 94 ? 6.898 -5.762 1.104 1 51.84 94 MET B N 1
ATOM 1672 C CA . MET B 1 94 ? 7.781 -6.477 2.021 1 51.84 94 MET B CA 1
ATOM 1673 C C . MET B 1 94 ? 7.344 -6.27 3.467 1 51.84 94 MET B C 1
ATOM 1675 O O . MET B 1 94 ? 7.371 -7.207 4.27 1 51.84 94 MET B O 1
ATOM 1679 N N . LYS B 1 95 ? 6.852 -5.098 3.676 1 57.06 95 LYS B N 1
ATOM 1680 C CA . LYS B 1 95 ? 6.445 -4.824 5.051 1 57.06 95 LYS B CA 1
ATOM 1681 C C . LYS B 1 95 ? 5.172 -5.586 5.41 1 57.06 95 LYS B C 1
ATOM 1683 O O . LYS B 1 95 ? 4.973 -5.961 6.566 1 57.06 95 LYS B O 1
ATOM 1688 N N . GLN B 1 96 ? 4.367 -5.82 4.453 1 63.03 96 GLN B N 1
ATOM 1689 C CA . GLN B 1 96 ? 3.139 -6.57 4.703 1 63.03 96 GLN B CA 1
ATOM 1690 C C . GLN B 1 96 ? 3.402 -8.07 4.699 1 63.03 96 GLN B C 1
ATOM 1692 O O . GLN B 1 96 ? 2.482 -8.867 4.902 1 63.03 96 GLN B O 1
ATOM 1697 N N . GLY B 1 97 ? 4.633 -8.383 4.395 1 73.56 97 GLY B N 1
ATOM 1698 C CA . GLY B 1 97 ? 5 -9.789 4.516 1 73.56 97 GLY B CA 1
ATOM 1699 C C . GLY B 1 97 ? 5.188 -10.477 3.176 1 73.56 97 GLY B C 1
ATOM 1700 O O . GLY B 1 97 ? 5.422 -11.68 3.119 1 73.56 97 GLY B O 1
ATOM 1701 N N . ALA B 1 98 ? 4.984 -9.688 2.092 1 84.5 98 ALA B N 1
ATOM 1702 C CA . ALA B 1 98 ? 5.227 -10.297 0.787 1 84.5 98 ALA B CA 1
ATOM 1703 C C . ALA B 1 98 ? 6.66 -10.812 0.678 1 84.5 98 ALA B C 1
ATOM 1705 O O . ALA B 1 98 ? 7.586 -10.211 1.232 1 84.5 98 ALA B O 1
ATOM 1706 N N . ASP B 1 99 ? 6.742 -11.938 -0.072 1 88.56 99 ASP B N 1
ATOM 1707 C CA . ASP B 1 99 ? 8.055 -12.57 -0.197 1 88.56 99 ASP B CA 1
ATOM 1708 C C . ASP B 1 99 ? 8.789 -12.062 -1.437 1 88.56 99 ASP B C 1
ATOM 1710 O O . ASP B 1 99 ? 10.008 -12.18 -1.53 1 88.56 99 ASP B O 1
ATOM 1714 N N . ALA B 1 100 ? 8.062 -11.539 -2.422 1 84.56 100 ALA B N 1
ATOM 1715 C CA . ALA B 1 100 ? 8.617 -10.938 -3.635 1 84.56 100 ALA B CA 1
ATOM 1716 C C . ALA B 1 100 ? 7.645 -9.938 -4.246 1 84.56 100 ALA B C 1
ATOM 1718 O O . ALA B 1 100 ? 6.453 -9.945 -3.926 1 84.56 100 ALA B O 1
ATOM 1719 N N . TYR B 1 101 ? 8.219 -9.102 -5.082 1 83.25 101 TYR B N 1
ATOM 1720 C CA . TYR B 1 101 ? 7.473 -8.094 -5.828 1 83.25 101 TYR B CA 1
ATOM 1721 C C . TYR B 1 101 ? 7.91 -8.062 -7.289 1 83.25 101 TYR B C 1
ATOM 1723 O O . TYR B 1 101 ? 9.109 -8.016 -7.586 1 83.25 101 TYR B O 1
ATOM 1731 N N . ILE B 1 102 ? 6.902 -8.102 -8.188 1 85.06 102 ILE B N 1
ATOM 1732 C CA . ILE B 1 102 ? 7.191 -8.07 -9.617 1 85.06 102 ILE B CA 1
ATOM 1733 C C . ILE B 1 102 ? 6.305 -7.027 -10.297 1 85.06 102 ILE B C 1
ATOM 1735 O O . ILE B 1 102 ? 5.094 -6.977 -10.055 1 85.06 102 ILE B O 1
ATOM 1739 N N . THR B 1 103 ? 6.848 -6.219 -11.133 1 80.81 103 THR B N 1
ATOM 1740 C CA . THR B 1 103 ? 6.102 -5.191 -11.852 1 80.81 103 THR B CA 1
ATOM 1741 C C . THR B 1 103 ? 5.617 -5.719 -13.203 1 80.81 103 THR B C 1
ATOM 1743 O O . THR B 1 103 ? 6.355 -6.414 -13.898 1 80.81 103 THR B O 1
ATOM 1746 N N . LYS B 1 104 ? 4.398 -5.406 -13.461 1 83.12 104 LYS B N 1
ATOM 1747 C CA . LYS B 1 104 ? 3.857 -5.699 -14.789 1 83.12 104 LYS B CA 1
ATOM 1748 C C . LYS B 1 104 ? 4.105 -4.543 -15.75 1 83.12 104 LYS B C 1
ATOM 1750 O O . LYS B 1 104 ? 4.016 -3.375 -15.359 1 83.12 104 LYS B O 1
ATOM 1755 N N . PRO B 1 105 ? 4.273 -4.801 -17 1 84.56 105 PRO B N 1
ATOM 1756 C CA . PRO B 1 105 ? 4.559 -6.125 -17.562 1 84.56 105 PRO B CA 1
ATOM 1757 C C . PRO B 1 105 ? 5.883 -6.703 -17.078 1 84.56 105 PRO B C 1
ATOM 1759 O O . PRO B 1 105 ? 6.84 -5.961 -16.844 1 84.56 105 PRO B O 1
ATOM 1762 N N . PHE B 1 106 ? 5.871 -8.031 -16.875 1 89.19 106 PHE B N 1
ATOM 1763 C CA . PHE B 1 106 ? 7.074 -8.719 -16.422 1 89.19 106 PHE B CA 1
ATOM 1764 C C . PHE B 1 106 ? 7.574 -9.695 -17.484 1 89.19 106 PHE B C 1
ATOM 1766 O O . PHE B 1 106 ? 6.82 -10.078 -18.375 1 89.19 106 PHE B O 1
ATOM 1773 N N . ASP B 1 107 ? 8.883 -10.031 -17.375 1 92.56 107 ASP B N 1
ATOM 1774 C CA . ASP B 1 107 ? 9.453 -11.156 -18.094 1 92.56 107 ASP B CA 1
ATOM 1775 C C . ASP B 1 107 ? 8.953 -12.484 -17.531 1 92.56 107 ASP B C 1
ATOM 1777 O O . ASP B 1 107 ? 9.086 -12.742 -16.344 1 92.56 107 ASP B O 1
ATOM 1781 N N . PRO B 1 108 ? 8.359 -13.328 -18.453 1 94.94 108 PRO B N 1
ATOM 1782 C CA . PRO B 1 108 ? 7.898 -14.633 -17.984 1 94.94 108 PRO B CA 1
ATOM 1783 C C . PRO B 1 108 ? 8.969 -15.383 -17.188 1 94.94 108 PRO B C 1
ATOM 1785 O O . PRO B 1 108 ? 8.656 -16.031 -16.188 1 94.94 108 PRO B O 1
ATOM 1788 N N . LYS B 1 109 ? 10.172 -15.227 -17.594 1 95.38 109 LYS B N 1
ATOM 1789 C CA . LYS B 1 109 ? 11.258 -15.906 -16.891 1 95.38 109 LYS B CA 1
ATOM 1790 C C . LYS B 1 109 ? 11.43 -15.336 -15.484 1 95.38 109 LYS B C 1
ATOM 1792 O O . LYS B 1 109 ? 11.789 -16.062 -14.555 1 95.38 109 LYS B O 1
ATOM 1797 N N . GLU B 1 110 ? 11.18 -14.102 -15.359 1 94.31 110 GLU B N 1
ATOM 1798 C CA . GLU B 1 110 ? 11.297 -13.453 -14.055 1 94.31 110 GLU B CA 1
ATOM 1799 C C . GLU B 1 110 ? 10.266 -14.008 -13.078 1 94.31 110 GLU B C 1
ATOM 1801 O O . GLU B 1 110 ? 10.609 -14.383 -11.953 1 94.31 110 GLU B O 1
ATOM 1806 N N . LEU B 1 111 ? 9.008 -14.055 -13.523 1 95.94 111 LEU B N 1
ATOM 1807 C CA . LEU B 1 111 ? 7.945 -14.539 -12.648 1 95.94 111 LEU B CA 1
ATOM 1808 C C . LEU B 1 111 ? 8.18 -15.992 -12.258 1 95.94 111 LEU B C 1
ATOM 1810 O O . LEU B 1 111 ? 8.156 -16.344 -11.078 1 95.94 111 LEU B O 1
ATOM 1814 N N . VAL B 1 112 ? 8.516 -16.828 -13.234 1 96.88 112 VAL B N 1
ATOM 1815 C CA . VAL B 1 112 ? 8.719 -18.25 -13.008 1 96.88 112 VAL B CA 1
ATOM 1816 C C . VAL B 1 112 ? 9.93 -18.469 -12.109 1 96.88 112 VAL B C 1
ATOM 1818 O O . VAL B 1 112 ? 9.883 -19.266 -11.164 1 96.88 112 VAL B O 1
ATOM 1821 N N . GLY B 1 113 ? 11.031 -17.75 -12.453 1 95.5 113 GLY B N 1
ATOM 1822 C CA . GLY B 1 113 ? 12.227 -17.859 -11.633 1 95.5 113 GLY B CA 1
ATOM 1823 C C . GLY B 1 113 ? 12 -17.469 -10.188 1 95.5 113 GLY B C 1
ATOM 1824 O O . GLY B 1 113 ? 12.5 -18.125 -9.273 1 95.5 113 GLY B O 1
ATOM 1825 N N . THR B 1 114 ? 11.25 -16.406 -9.938 1 94 114 THR B N 1
ATOM 1826 C CA . THR B 1 114 ? 10.945 -15.938 -8.594 1 94 114 THR B CA 1
ATOM 1827 C C . THR B 1 114 ? 10.141 -16.984 -7.82 1 94 114 THR B C 1
ATOM 1829 O O . THR B 1 114 ? 10.461 -17.281 -6.668 1 94 114 THR B O 1
ATOM 1832 N N . ILE B 1 115 ? 9.117 -17.562 -8.445 1 96.75 115 ILE B N 1
ATOM 1833 C CA . ILE B 1 115 ? 8.273 -18.562 -7.809 1 96.75 115 ILE B CA 1
ATOM 1834 C C . ILE B 1 115 ? 9.117 -19.781 -7.441 1 96.75 115 ILE B C 1
ATOM 1836 O O . ILE B 1 115 ? 9.047 -20.281 -6.312 1 96.75 115 ILE B O 1
ATOM 1840 N N . LYS B 1 116 ? 9.953 -20.203 -8.352 1 96.12 116 LYS B N 1
ATOM 1841 C CA . LYS B 1 116 ? 10.789 -21.391 -8.109 1 96.12 116 LYS B CA 1
ATOM 1842 C C . LYS B 1 116 ? 11.766 -21.141 -6.965 1 96.12 116 LYS B C 1
ATOM 1844 O O . LYS B 1 116 ? 11.992 -22.031 -6.141 1 96.12 116 LYS B O 1
ATOM 1849 N N . GLN B 1 117 ? 12.328 -20.016 -6.945 1 94.56 117 GLN B N 1
ATOM 1850 C CA . GLN B 1 117 ? 13.25 -19.672 -5.875 1 94.56 117 GLN B CA 1
ATOM 1851 C C . GLN B 1 117 ? 12.562 -19.703 -4.516 1 94.56 117 GLN B C 1
ATOM 1853 O O . GLN B 1 117 ? 13.117 -20.219 -3.541 1 94.56 117 GLN B O 1
ATOM 1858 N N . LEU B 1 118 ? 11.344 -19.156 -4.438 1 93.62 118 LEU B N 1
ATOM 1859 C CA . LEU B 1 118 ? 10.602 -19.094 -3.182 1 93.62 118 LEU B CA 1
ATOM 1860 C C . LEU B 1 118 ? 10.195 -20.484 -2.717 1 93.62 118 LEU B C 1
ATOM 1862 O O . LEU B 1 118 ? 10.078 -20.734 -1.516 1 93.62 118 LEU B O 1
ATOM 1866 N N . LEU B 1 119 ? 9.977 -21.391 -3.666 1 94.75 119 LEU B N 1
ATOM 1867 C CA . LEU B 1 119 ? 9.531 -22.75 -3.342 1 94.75 119 LEU B CA 1
ATOM 1868 C C . LEU B 1 119 ? 10.703 -23.609 -2.885 1 94.75 119 LEU B C 1
ATOM 1870 O O . LEU B 1 119 ? 10.5 -24.641 -2.234 1 94.75 119 LEU B O 1
ATOM 1874 N N . ARG B 1 120 ? 11.938 -23.234 -3.367 1 88.19 120 ARG B N 1
ATOM 1875 C CA . ARG B 1 120 ? 13.117 -23.984 -2.949 1 88.19 120 ARG B CA 1
ATOM 1876 C C . ARG B 1 120 ? 13.508 -23.641 -1.518 1 88.19 120 ARG B C 1
ATOM 1878 O O . ARG B 1 120 ? 14.203 -24.406 -0.85 1 88.19 120 ARG B O 1
ATOM 1885 N N . GLY B 1 121 ? 12.891 -22.734 -0.833 1 70.06 121 GLY B N 1
ATOM 1886 C CA . GLY B 1 121 ? 13.289 -22.344 0.508 1 70.06 121 GLY B CA 1
ATOM 1887 C C . GLY B 1 121 ? 14.5 -21.438 0.523 1 70.06 121 GLY B C 1
ATOM 1888 O O . GLY B 1 121 ? 15.32 -21.469 -0.396 1 70.06 121 GLY B O 1
#

Solvent-accessible surface area (backbone atoms only — not comparable to full-atom values): 12768 Å² total; per-residue (Å²): 124,55,32,35,35,39,32,33,56,50,64,70,60,37,50,52,53,46,50,56,43,39,74,72,61,36,43,69,46,79,21,60,29,32,63,52,38,54,55,46,56,72,75,44,82,53,62,29,35,40,32,33,39,86,36,66,102,33,30,28,63,59,43,42,33,54,37,49,69,32,87,91,41,39,78,45,44,31,34,38,36,38,56,62,75,58,48,47,67,49,49,46,36,45,69,41,57,35,71,42,72,45,51,32,88,63,57,69,64,54,58,53,52,51,52,50,50,65,71,69,104,124,56,32,36,36,39,31,33,56,50,64,71,59,37,51,53,53,47,51,55,44,38,74,74,61,37,43,70,46,79,21,59,29,31,63,52,39,54,56,46,55,74,75,43,81,54,62,29,35,40,31,34,38,86,34,67,104,32,31,27,62,60,44,43,34,53,36,49,68,33,87,90,41,39,81,44,46,32,35,38,35,37,55,63,74,57,47,47,67,49,49,46,36,44,68,41,57,34,70,43,72,45,52,31,88,64,54,69,64,52,57,53,52,50,53,52,51,64,70,69,105

Nearest PDB structures (foldseek):
  4jav-assembly1_D  TM=7.107E-01  e=1.716E-10  Thermotoga maritima MSB8
  6rh1-assembly1_C  TM=7.031E-01  e=1.607E-10  Thermotoga maritima
  3gt7-assembly1_A  TM=7.027E-01  e=5.233E-10  Syntrophus aciditrophicus SB
  3oo1-assembly2_B  TM=6.929E-01  e=7.212E-09  Escherichia coli K-12
  8wiw-assembly1_h  TM=6.943E-01  e=5.158E-08  Salmonella enterica subsp. enterica serovar Typhimurium str. LT2

Secondary structure (DSSP, 8-state):
--EEEEE-S-HHHHHHHHHHHHHHT-EEEEESSHHHHHHHHHH---SEEEEES--SSS-HHHHHHHHHHSTTTTTS-EEEEEETT--HHHHHHHHTT-SEEEEES--HHHHHHHHHHHHH-/--EEEEE-S-HHHHHHHHHHHHHHT-EEEEESSHHHHHHHHHH---SEEEEES--SSS-HHHHHHHHHHSTTTTTS-EEEEEETT--HHHHHHHHTT-SEEEEES--HHHHHHHHHHHHH-

Foldseek 3Di:
DAEEEEEAQDVVVSVVVQVVVVVVPYHYDYHNHLVRVVVVVVVDAGQAYEAEADGPPAGRVRSLVVQCVDPSRVPHHYHYDYDPPPCCVAVVCVVVPHPDDDDPPDDPCVVVVSVVVVVVD/DAEEEEEAQDVVVSVVVQVVVVVVPYHYDYHNHLVRVVVVVVVDAGQAYEAEADGPPAGRVRSLVVQCVDPSRVPHHYHYDYDPPPCCVQVVCVVVPNPDDDDPPDDPCVVVVSVVVVVVD